Protein AF-A0A7C9D5U2-F1 (afdb_monomer)

Radius of gyration: 30.57 Å; Cα contacts (8 Å, |Δi|>4): 158; chains: 1; bounding box: 80×72×66 Å

Organism: Opuntia streptacantha (NCBI:txid393608)

Structure (mmCIF, N/CA/C/O backbone):
data_AF-A0A7C9D5U2-F1
#
_entry.id   AF-A0A7C9D5U2-F1
#
loop_
_atom_site.group_PDB
_atom_site.id
_atom_site.type_symbol
_atom_site.label_atom_id
_atom_site.label_alt_id
_atom_site.label_comp_id
_atom_site.label_asym_id
_atom_site.label_entity_id
_atom_site.label_seq_id
_atom_site.pdbx_PDB_ins_code
_atom_site.Cartn_x
_atom_site.Cartn_y
_atom_site.Cartn_z
_atom_site.occupancy
_atom_site.B_iso_or_equiv
_atom_site.auth_seq_id
_atom_site.auth_comp_id
_atom_site.auth_asym_id
_atom_site.auth_atom_id
_atom_site.pdbx_PDB_model_num
ATOM 1 N N . MET A 1 1 ? 25.318 11.493 -17.702 1.00 58.97 1 MET A N 1
ATOM 2 C CA . MET A 1 1 ? 24.658 10.184 -17.479 1.00 58.97 1 MET A CA 1
ATOM 3 C C . MET A 1 1 ? 25.551 9.223 -18.218 1.00 58.97 1 MET A C 1
ATOM 5 O O . MET A 1 1 ? 25.494 9.205 -19.436 1.00 58.97 1 MET A O 1
ATOM 9 N N . ASP A 1 2 ? 26.422 8.524 -17.503 1.00 70.44 2 ASP A N 1
ATOM 10 C CA . ASP A 1 2 ? 27.588 7.864 -18.114 1.00 70.44 2 ASP A CA 1
ATOM 11 C C . ASP A 1 2 ? 27.230 6.419 -18.481 1.00 70.44 2 ASP A C 1
ATOM 13 O O . ASP A 1 2 ? 27.901 5.457 -18.111 1.00 70.44 2 ASP A O 1
ATOM 17 N N . CYS A 1 3 ? 26.062 6.277 -19.105 1.00 78.31 3 CYS A N 1
ATOM 18 C CA . CYS A 1 3 ? 25.473 5.014 -19.507 1.00 78.31 3 CYS A CA 1
ATOM 19 C C . CYS A 1 3 ? 25.062 5.126 -20.968 1.00 78.31 3 CYS A C 1
ATOM 21 O O . CYS A 1 3 ? 24.227 5.969 -21.303 1.00 78.31 3 CYS A O 1
ATOM 23 N N . GLU A 1 4 ? 25.622 4.264 -21.803 1.00 79.56 4 GLU A N 1
ATOM 24 C CA . GLU A 1 4 ? 25.356 4.226 -23.238 1.00 79.56 4 GLU A CA 1
ATOM 25 C C . GLU A 1 4 ? 24.700 2.899 -23.604 1.00 79.56 4 GLU A C 1
ATOM 27 O O . GLU A 1 4 ? 25.010 1.860 -23.019 1.00 79.56 4 GLU A O 1
ATOM 32 N N . VAL A 1 5 ? 23.753 2.940 -24.541 1.00 81.44 5 VAL A N 1
ATOM 33 C CA . VAL A 1 5 ? 23.125 1.728 -25.072 1.00 81.44 5 VAL A CA 1
ATOM 34 C C . VAL A 1 5 ? 24.089 1.096 -26.069 1.00 81.44 5 VAL A C 1
ATOM 36 O O . VAL A 1 5 ? 24.462 1.733 -27.047 1.00 81.44 5 VAL A O 1
ATOM 39 N N . ASP A 1 6 ? 24.469 -0.147 -25.801 1.00 81.44 6 ASP A N 1
ATOM 40 C CA . ASP A 1 6 ? 25.444 -0.926 -26.573 1.00 81.44 6 ASP A CA 1
ATOM 41 C C . ASP A 1 6 ? 24.752 -1.881 -27.553 1.00 81.44 6 ASP A C 1
ATOM 43 O O . ASP A 1 6 ? 25.143 -1.986 -28.709 1.00 81.44 6 ASP A O 1
ATOM 47 N N . ASP A 1 7 ? 23.676 -2.539 -27.113 1.00 83.19 7 ASP A N 1
ATOM 48 C CA . ASP A 1 7 ? 22.899 -3.466 -27.942 1.00 83.19 7 ASP A CA 1
ATOM 49 C C . ASP A 1 7 ? 21.423 -3.481 -27.521 1.00 83.19 7 ASP A C 1
ATOM 51 O O . ASP A 1 7 ? 21.070 -3.149 -26.382 1.00 83.19 7 ASP A O 1
ATOM 55 N N . LYS A 1 8 ? 20.545 -3.871 -28.446 1.00 85.50 8 LYS A N 1
ATOM 56 C CA . LYS A 1 8 ? 19.106 -3.981 -28.228 1.00 85.50 8 LYS A CA 1
ATOM 57 C C . LYS A 1 8 ? 18.538 -5.189 -28.969 1.00 85.50 8 LYS A C 1
ATOM 59 O O . LYS A 1 8 ? 18.459 -5.201 -30.192 1.00 85.50 8 LYS A O 1
ATOM 64 N N . GLN A 1 9 ? 18.004 -6.131 -28.205 1.00 86.88 9 GLN A N 1
ATOM 65 C CA . GLN A 1 9 ? 17.304 -7.316 -28.695 1.00 86.88 9 GLN A CA 1
ATOM 66 C C . GLN A 1 9 ? 15.805 -7.183 -28.408 1.00 86.88 9 GLN A C 1
ATOM 68 O O . GLN A 1 9 ? 15.406 -6.701 -27.344 1.00 86.88 9 GLN A O 1
ATOM 73 N N . VAL A 1 10 ? 14.964 -7.568 -29.365 1.00 83.69 10 VAL A N 1
ATOM 74 C CA . VAL A 1 10 ? 13.499 -7.535 -29.237 1.00 83.69 10 VAL A CA 1
ATOM 75 C C . VAL A 1 10 ? 13.012 -8.925 -28.827 1.00 83.69 10 VAL A C 1
ATOM 77 O O . VAL A 1 10 ? 13.453 -9.917 -29.396 1.00 83.69 10 VAL A O 1
ATOM 80 N N . LEU A 1 11 ? 12.116 -8.987 -27.846 1.00 77.94 11 LEU A N 1
ATOM 81 C CA . LEU A 1 11 ? 11.382 -10.186 -27.438 1.00 77.94 11 LEU A CA 1
ATOM 82 C C . LEU A 1 11 ? 9.885 -9.961 -27.681 1.00 77.94 11 LEU A C 1
ATOM 84 O O . LEU A 1 11 ? 9.462 -8.815 -27.832 1.00 77.94 11 LEU A O 1
ATOM 88 N N . GLU A 1 12 ? 9.088 -11.033 -27.668 1.00 75.25 12 GLU A N 1
ATOM 89 C CA . GLU A 1 12 ? 7.628 -10.966 -27.863 1.00 75.25 12 GLU A CA 1
ATOM 90 C C . GLU A 1 12 ? 6.953 -9.947 -26.924 1.00 75.25 12 GLU A C 1
ATOM 92 O O . GLU A 1 12 ? 6.151 -9.136 -27.381 1.00 75.25 12 GLU A O 1
ATOM 97 N N . ASP A 1 13 ? 7.378 -9.889 -25.654 1.00 77.69 13 ASP A N 1
ATOM 98 C CA . ASP A 1 13 ? 6.790 -9.013 -24.626 1.00 77.69 13 ASP A CA 1
ATOM 99 C C . ASP A 1 13 ? 7.688 -7.832 -24.202 1.00 77.69 13 ASP A C 1
ATOM 101 O O . ASP A 1 13 ? 7.437 -7.155 -23.193 1.00 77.69 13 ASP A O 1
ATOM 105 N N . GLY A 1 14 ? 8.784 -7.568 -24.923 1.00 86.50 14 GLY A N 1
ATOM 106 C CA . GLY A 1 14 ? 9.718 -6.541 -24.479 1.00 86.50 14 GLY A CA 1
ATOM 107 C C . GLY A 1 14 ? 11.015 -6.397 -25.260 1.00 86.50 14 GLY A C 1
ATOM 108 O O . GLY A 1 14 ? 11.142 -6.731 -26.430 1.00 86.50 14 GLY A O 1
ATOM 109 N N . HIS A 1 15 ? 11.994 -5.797 -24.598 1.00 86.81 15 HIS A N 1
ATOM 110 C CA . HIS A 1 15 ? 13.316 -5.528 -25.133 1.00 86.81 15 HIS A CA 1
ATOM 111 C C . HIS A 1 15 ? 14.370 -5.893 -24.098 1.00 86.81 15 HIS A C 1
ATOM 113 O O . HIS A 1 15 ? 14.277 -5.470 -22.948 1.00 86.81 15 HIS A O 1
ATOM 119 N N . VAL A 1 16 ? 15.414 -6.591 -24.516 1.00 90.44 16 VAL A N 1
ATOM 120 C CA . VAL A 1 16 ? 16.656 -6.699 -23.754 1.00 90.44 16 VAL A CA 1
ATOM 121 C C . VAL A 1 16 ? 17.598 -5.619 -24.268 1.00 90.44 16 VAL A C 1
ATOM 123 O O . VAL A 1 16 ? 17.915 -5.572 -25.451 1.00 90.44 16 VAL A O 1
ATOM 126 N N . ILE A 1 17 ? 18.005 -4.713 -23.386 1.00 90.69 17 ILE A N 1
ATOM 127 C CA . ILE A 1 17 ? 18.864 -3.572 -23.700 1.00 90.69 17 ILE A CA 1
ATOM 128 C C . ILE A 1 17 ? 20.167 -3.739 -22.925 1.00 90.69 17 ILE A C 1
ATOM 130 O O . ILE A 1 17 ? 20.165 -3.771 -21.694 1.00 90.69 17 ILE A O 1
ATOM 134 N N . SER A 1 18 ? 21.278 -3.834 -23.644 1.00 88.62 18 SER A N 1
ATOM 135 C CA . SER A 1 18 ? 22.619 -3.842 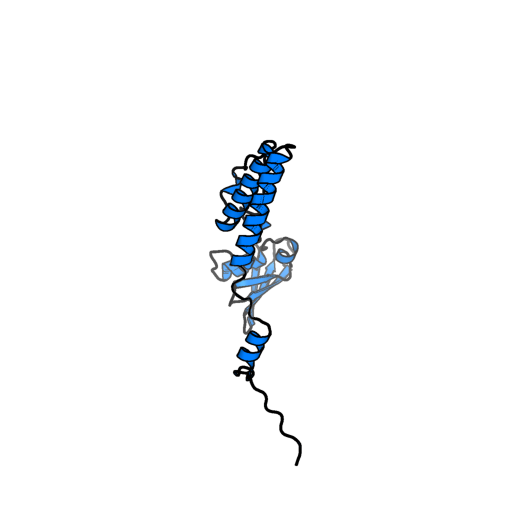-23.068 1.00 88.62 18 SER A CA 1
ATOM 136 C C . SER A 1 18 ? 23.095 -2.406 -22.894 1.00 88.62 18 SER A C 1
ATOM 138 O O . SER A 1 18 ? 23.044 -1.608 -23.826 1.00 88.62 18 SER A O 1
ATOM 140 N N . ILE A 1 19 ? 23.541 -2.073 -21.688 1.00 87.62 19 ILE A N 1
ATOM 141 C CA . ILE A 1 19 ? 24.036 -0.750 -21.315 1.00 87.62 19 ILE A CA 1
ATOM 142 C C . ILE A 1 19 ? 25.474 -0.882 -20.843 1.00 87.62 19 ILE A C 1
ATOM 144 O O . ILE A 1 19 ? 25.765 -1.693 -19.964 1.00 87.62 19 ILE A O 1
ATOM 148 N N . VAL A 1 20 ? 26.362 -0.058 -21.381 1.00 84.75 20 VAL A N 1
ATOM 149 C CA . VAL A 1 20 ? 27.726 0.093 -20.875 1.00 84.75 20 VAL A CA 1
ATOM 150 C C . VAL A 1 20 ? 27.728 1.185 -19.814 1.00 84.75 20 VAL A C 1
ATOM 152 O O . VAL A 1 20 ? 27.284 2.304 -20.056 1.00 84.75 20 VAL A O 1
ATOM 155 N N . ASP A 1 21 ? 28.188 0.840 -18.614 1.00 83.75 21 ASP A N 1
ATOM 156 C CA . ASP A 1 21 ? 28.255 1.731 -17.463 1.00 83.75 21 ASP A CA 1
ATOM 157 C C . ASP A 1 21 ? 29.689 2.200 -17.204 1.00 83.75 21 ASP A C 1
ATOM 159 O O . ASP A 1 21 ? 30.537 1.438 -16.727 1.00 83.75 21 ASP A O 1
ATOM 163 N N . ASN A 1 22 ? 29.943 3.475 -17.489 1.00 80.62 22 ASN A N 1
ATOM 164 C CA . ASN A 1 22 ? 31.275 4.073 -17.437 1.00 80.62 22 ASN A CA 1
ATOM 165 C C . ASN A 1 22 ? 31.581 4.784 -16.111 1.00 80.62 22 ASN A C 1
ATOM 167 O O . ASN A 1 22 ? 32.685 5.288 -15.932 1.00 80.62 22 ASN A O 1
ATOM 171 N N . SER A 1 23 ? 30.663 4.789 -15.138 1.00 73.56 23 SER A N 1
ATOM 172 C CA . SER A 1 23 ? 30.808 5.631 -13.938 1.00 73.56 23 SER A CA 1
ATOM 173 C C . SER A 1 23 ? 31.966 5.255 -12.997 1.00 73.56 23 SER A C 1
ATOM 175 O O . SER A 1 23 ? 32.241 5.990 -12.053 1.00 73.56 23 SER A O 1
ATOM 177 N N . HIS A 1 24 ? 32.551 4.063 -13.145 1.00 67.06 24 HIS A N 1
ATOM 178 C CA . HIS A 1 24 ? 33.622 3.544 -12.283 1.00 67.06 24 HIS A CA 1
ATOM 179 C C . HIS A 1 24 ? 34.882 3.170 -13.085 1.00 67.06 24 HIS A C 1
ATOM 181 O O . HIS A 1 24 ? 35.626 2.288 -12.668 1.00 67.06 24 HIS A O 1
ATOM 187 N N . ASN A 1 25 ? 35.117 3.801 -14.246 1.00 59.69 25 ASN A N 1
ATOM 188 C CA . ASN A 1 25 ? 36.287 3.575 -15.118 1.00 59.69 25 ASN A CA 1
ATOM 189 C C . ASN A 1 25 ? 36.470 2.137 -15.661 1.00 59.69 25 ASN A C 1
ATOM 191 O O . ASN A 1 25 ? 37.524 1.826 -16.206 1.00 59.69 25 ASN A O 1
ATOM 195 N N . MET A 1 26 ? 35.463 1.261 -15.549 1.00 63.84 26 MET A N 1
ATOM 196 C CA . MET A 1 26 ? 35.563 -0.165 -15.919 1.00 63.84 26 MET A CA 1
ATOM 197 C C . MET A 1 26 ? 34.597 -0.618 -17.029 1.00 63.84 26 MET A C 1
ATOM 199 O O . MET A 1 26 ? 34.529 -1.813 -17.298 1.00 63.84 26 MET A O 1
ATOM 203 N N . GLY A 1 27 ? 33.847 0.291 -17.671 1.00 73.31 27 GLY A N 1
ATOM 204 C CA . GLY A 1 27 ? 32.975 -0.039 -18.814 1.00 73.31 27 GLY A CA 1
ATOM 205 C C . GLY A 1 27 ? 32.076 -1.258 -18.573 1.00 73.31 27 GLY A C 1
ATOM 206 O O . GLY A 1 27 ? 32.006 -2.167 -19.400 1.00 73.31 27 GLY A O 1
ATOM 207 N N . VAL A 1 28 ? 31.442 -1.336 -17.399 1.00 83.69 28 VAL A N 1
ATOM 208 C CA . VAL A 1 28 ? 30.752 -2.559 -16.972 1.00 83.69 28 VAL A CA 1
ATOM 209 C C . VAL A 1 28 ? 29.465 -2.718 -17.771 1.00 83.69 28 VAL A C 1
ATOM 211 O O . VAL A 1 28 ? 28.568 -1.880 -17.678 1.00 83.69 28 VAL A O 1
ATOM 214 N N . LYS A 1 29 ? 29.333 -3.824 -18.510 1.00 87.31 29 LYS A N 1
ATOM 215 C CA . LYS A 1 29 ? 28.089 -4.145 -19.217 1.00 87.31 29 LYS A CA 1
ATOM 216 C C . LYS A 1 29 ? 26.996 -4.562 -18.237 1.00 87.31 29 LYS A C 1
ATOM 218 O O . LYS A 1 29 ? 27.192 -5.398 -17.353 1.00 87.31 29 LYS A O 1
ATOM 223 N N . ARG A 1 30 ? 25.819 -3.972 -18.403 1.00 90.25 30 ARG A N 1
ATOM 224 C CA . ARG A 1 30 ? 24.606 -4.228 -17.629 1.00 90.25 30 ARG A CA 1
ATOM 225 C C . ARG A 1 30 ? 23.475 -4.550 -18.581 1.00 90.25 30 ARG A C 1
ATOM 227 O O . ARG A 1 30 ? 23.328 -3.907 -19.611 1.00 90.25 30 ARG A O 1
ATOM 234 N N . GLN A 1 31 ? 22.667 -5.532 -18.219 1.00 92.31 31 GLN A N 1
ATOM 235 C CA . GLN A 1 31 ? 21.510 -5.915 -19.012 1.00 92.31 31 GLN A CA 1
ATOM 236 C C . GLN A 1 31 ? 20.263 -5.333 -18.363 1.00 92.31 31 GLN A C 1
ATOM 238 O O . GLN A 1 31 ? 20.066 -5.484 -17.154 1.00 92.31 31 GLN A O 1
ATOM 243 N N . VAL A 1 32 ? 19.432 -4.674 -19.163 1.00 93.56 32 VAL A N 1
ATOM 244 C CA . VAL A 1 32 ? 18.129 -4.164 -18.754 1.00 93.56 32 VAL A CA 1
ATOM 245 C C . VAL A 1 32 ? 17.046 -4.848 -19.571 1.00 93.56 32 VAL A C 1
ATOM 247 O O . VAL A 1 32 ? 16.975 -4.682 -20.785 1.00 93.56 32 VAL A O 1
ATOM 250 N N . VAL A 1 33 ? 16.183 -5.602 -18.901 1.00 93.88 33 VAL A N 1
ATOM 251 C CA . VAL A 1 33 ? 14.994 -6.207 -19.504 1.00 93.88 33 VAL A CA 1
ATOM 252 C C . VAL A 1 33 ? 13.847 -5.225 -19.348 1.00 93.88 33 VAL A C 1
ATOM 254 O O . VAL A 1 33 ? 13.455 -4.924 -18.226 1.00 93.88 33 VAL A O 1
ATOM 257 N N . TYR A 1 34 ? 13.330 -4.706 -20.452 1.00 93.69 34 TYR A N 1
ATOM 258 C CA . TYR A 1 34 ? 12.259 -3.719 -20.493 1.00 93.69 34 TYR A CA 1
ATOM 259 C C . TYR A 1 34 ? 10.994 -4.313 -21.106 1.00 93.69 34 TYR A C 1
ATOM 261 O O . TYR A 1 34 ? 10.993 -4.704 -22.270 1.00 93.69 34 TYR A O 1
ATOM 269 N N . ASN A 1 35 ? 9.905 -4.317 -20.351 1.00 92.00 35 ASN A N 1
ATOM 270 C CA . ASN A 1 35 ? 8.590 -4.725 -20.812 1.00 92.00 35 ASN A CA 1
ATOM 271 C C . ASN A 1 35 ? 7.858 -3.523 -21.432 1.00 92.00 35 ASN A C 1
ATOM 273 O O . ASN A 1 35 ? 7.719 -2.457 -20.826 1.00 92.00 35 ASN A O 1
ATOM 277 N N . THR A 1 36 ? 7.411 -3.679 -22.675 1.00 89.12 36 THR A N 1
ATOM 278 C CA . THR A 1 36 ? 6.733 -2.615 -23.432 1.00 89.12 36 THR A CA 1
ATOM 279 C C . THR A 1 36 ? 5.303 -2.365 -22.991 1.00 89.12 36 THR A C 1
ATOM 281 O O . THR A 1 36 ? 4.823 -1.249 -23.157 1.00 89.12 36 THR A O 1
ATOM 284 N N . SER A 1 37 ? 4.644 -3.380 -22.443 1.00 89.56 37 SER A N 1
ATOM 285 C CA . SER A 1 37 ? 3.226 -3.370 -22.091 1.00 89.56 37 SER A CA 1
ATOM 286 C C . SER A 1 37 ? 2.967 -2.574 -20.812 1.00 89.56 37 SER A C 1
ATOM 288 O O . SER A 1 37 ? 1.976 -1.859 -20.717 1.00 89.56 37 SER A O 1
ATOM 290 N N . ASN A 1 38 ? 3.868 -2.669 -19.829 1.00 90.56 38 ASN A N 1
ATOM 291 C CA . ASN A 1 38 ? 3.729 -2.006 -18.525 1.00 90.56 38 ASN A CA 1
ATOM 292 C C . ASN A 1 38 ? 4.828 -0.970 -18.224 1.00 90.56 38 ASN A C 1
ATOM 294 O O . ASN A 1 38 ? 4.816 -0.358 -17.155 1.00 90.56 38 ASN A O 1
ATOM 298 N N . HIS A 1 39 ? 5.769 -0.764 -19.151 1.00 91.62 39 HIS A N 1
ATOM 299 C CA . HIS A 1 39 ? 6.899 0.157 -19.010 1.00 91.62 39 HIS A CA 1
ATOM 300 C C . HIS A 1 39 ? 7.851 -0.159 -17.841 1.00 91.62 39 HIS A C 1
ATOM 302 O O . HIS A 1 39 ? 8.590 0.718 -17.385 1.00 91.62 39 HIS A O 1
ATOM 308 N N . VAL A 1 40 ? 7.861 -1.403 -17.357 1.00 93.50 40 VAL A N 1
ATOM 309 C CA . VAL A 1 40 ? 8.755 -1.852 -16.287 1.00 93.50 40 VAL A CA 1
ATOM 310 C C . VAL A 1 40 ? 10.062 -2.374 -16.875 1.00 93.50 40 VAL A C 1
ATOM 312 O O . VAL A 1 40 ? 10.089 -3.166 -17.810 1.00 93.50 40 VAL A O 1
ATOM 315 N N . ALA A 1 41 ? 11.165 -1.926 -16.296 1.00 93.81 41 ALA A N 1
ATOM 316 C CA . ALA A 1 41 ? 12.533 -2.311 -16.600 1.00 93.81 41 ALA A CA 1
ATOM 317 C C . ALA A 1 41 ? 13.244 -2.936 -15.382 1.00 93.81 41 ALA A C 1
ATOM 319 O O . ALA A 1 41 ? 13.262 -2.366 -14.286 1.00 93.81 41 ALA A O 1
ATOM 320 N N . HIS A 1 42 ? 13.917 -4.061 -15.589 1.00 93.50 42 HIS A N 1
ATOM 321 C CA . HIS A 1 42 ? 14.733 -4.731 -14.579 1.00 93.50 42 HIS A CA 1
ATOM 322 C C . HIS A 1 42 ? 16.192 -4.727 -15.005 1.00 93.50 42 HIS A C 1
ATOM 324 O O . HIS A 1 42 ? 16.507 -5.170 -16.104 1.00 93.50 42 HIS A O 1
ATOM 330 N N . CYS A 1 43 ? 17.087 -4.249 -14.139 1.00 93.31 43 CYS A N 1
ATOM 331 C CA . CYS A 1 43 ? 18.521 -4.237 -14.417 1.00 93.31 43 CYS A CA 1
ATOM 332 C C . CYS A 1 43 ? 19.234 -5.379 -13.688 1.00 93.31 43 CYS A C 1
ATOM 334 O O . CYS A 1 43 ? 18.954 -5.658 -12.521 1.00 93.31 43 CYS A O 1
ATOM 336 N N . SER A 1 44 ? 20.235 -5.977 -14.334 1.00 92.88 44 SER A N 1
ATOM 337 C CA . SER A 1 44 ? 21.109 -6.984 -13.724 1.00 92.88 44 SER A CA 1
ATOM 338 C C . SER A 1 44 ? 21.897 -6.471 -12.510 1.00 92.88 44 SER A C 1
ATOM 340 O O . SER A 1 44 ? 22.414 -7.272 -11.740 1.00 92.88 44 SER A O 1
ATOM 342 N N . CYS A 1 45 ? 21.974 -5.151 -12.290 1.00 90.38 45 CYS A N 1
ATOM 343 C CA . CYS A 1 45 ? 22.585 -4.581 -11.087 1.00 90.38 45 CYS A CA 1
ATOM 344 C C . CYS A 1 45 ? 21.732 -4.745 -9.818 1.00 90.38 45 CYS A C 1
ATOM 346 O O . CYS A 1 45 ? 22.252 -4.528 -8.727 1.00 90.38 45 CYS A O 1
ATOM 348 N N . LYS A 1 46 ? 20.439 -5.080 -9.956 1.00 90.06 46 LYS A N 1
ATOM 349 C CA . LYS A 1 46 ? 19.484 -5.318 -8.858 1.00 90.06 46 LYS A CA 1
ATOM 350 C C . LYS A 1 46 ? 19.340 -4.190 -7.831 1.00 90.06 46 LYS A C 1
ATOM 352 O O . LYS A 1 46 ? 18.789 -4.379 -6.753 1.00 90.06 46 LYS A O 1
ATOM 357 N N . LYS A 1 47 ? 19.792 -2.980 -8.171 1.00 89.00 47 LYS A N 1
ATOM 358 C CA . LYS A 1 47 ? 19.766 -1.820 -7.271 1.00 89.00 47 LYS A CA 1
ATOM 359 C C . LYS A 1 47 ? 18.354 -1.393 -6.885 1.00 89.00 47 LYS A C 1
ATOM 361 O O . LYS A 1 47 ? 18.146 -1.015 -5.741 1.00 89.00 47 LYS A O 1
ATOM 366 N N . PHE A 1 48 ? 17.383 -1.486 -7.794 1.00 91.88 48 PHE A N 1
ATOM 367 C CA . PHE A 1 48 ? 15.996 -1.192 -7.434 1.00 91.88 48 PHE A CA 1
ATOM 368 C C . PHE A 1 48 ? 15.443 -2.243 -6.468 1.00 91.88 48 PHE A C 1
ATOM 370 O O . PHE A 1 48 ? 14.822 -1.892 -5.476 1.00 91.88 48 PHE A O 1
ATOM 377 N N . GLU A 1 49 ? 15.721 -3.520 -6.712 1.00 91.75 49 GLU A N 1
ATOM 378 C CA . GLU A 1 49 ? 15.291 -4.614 -5.845 1.00 91.75 49 GLU A CA 1
ATOM 379 C C . GLU A 1 49 ? 15.932 -4.540 -4.446 1.00 91.75 49 GLU A C 1
ATOM 381 O O . GLU A 1 49 ? 15.283 -4.884 -3.462 1.00 91.75 49 GLU A O 1
ATOM 386 N N . CYS A 1 50 ? 17.174 -4.053 -4.336 1.00 88.56 50 CYS A N 1
ATOM 387 C CA . CYS A 1 50 ? 17.874 -3.912 -3.055 1.00 88.56 50 CYS A CA 1
ATOM 388 C C . CYS A 1 50 ? 17.577 -2.595 -2.316 1.00 88.56 50 CYS A C 1
ATOM 390 O O . CYS A 1 50 ? 17.432 -2.595 -1.098 1.00 88.56 50 CYS A O 1
ATOM 392 N N . GLU A 1 51 ? 17.529 -1.464 -3.025 1.00 89.25 51 GLU A N 1
ATOM 393 C CA . GLU A 1 51 ? 17.469 -0.118 -2.425 1.00 89.25 51 GLU A CA 1
ATOM 394 C C . GLU A 1 51 ? 16.105 0.560 -2.622 1.00 89.25 51 GLU A C 1
ATOM 396 O O . GLU A 1 51 ? 15.820 1.596 -2.022 1.00 89.25 51 GLU A O 1
ATOM 401 N N . GLY A 1 52 ? 15.239 -0.005 -3.465 1.00 88.00 52 GLY A N 1
ATOM 402 C CA . GLY A 1 52 ? 13.926 0.552 -3.774 1.00 88.00 52 GLY A CA 1
ATOM 403 C C . GLY A 1 52 ? 13.973 1.840 -4.596 1.00 88.00 52 GLY A C 1
ATOM 404 O O . GLY A 1 52 ? 12.969 2.546 -4.670 1.00 88.00 52 GLY A O 1
ATOM 405 N N . ILE A 1 53 ? 15.126 2.179 -5.184 1.00 87.00 53 ILE A N 1
ATOM 406 C CA . ILE A 1 53 ? 15.313 3.374 -6.012 1.00 87.00 53 ILE A CA 1
ATOM 407 C C . ILE A 1 53 ? 15.732 2.948 -7.425 1.00 87.00 53 ILE A C 1
ATOM 409 O O . ILE A 1 53 ? 16.711 2.214 -7.586 1.00 87.00 53 ILE A O 1
ATOM 413 N N . PRO A 1 54 ? 15.013 3.387 -8.472 1.00 89.00 54 PRO A N 1
ATOM 414 C CA . PRO A 1 54 ? 15.390 3.128 -9.856 1.00 89.00 54 PRO A CA 1
ATOM 415 C C . PRO A 1 54 ? 16.763 3.728 -10.150 1.00 89.00 54 PRO A C 1
ATOM 417 O O . PRO A 1 54 ? 16.954 4.943 -10.113 1.00 89.00 54 PRO A O 1
ATOM 420 N N . TYR A 1 55 ? 17.733 2.865 -10.429 1.00 88.50 55 TYR A N 1
ATOM 421 C CA . TYR A 1 55 ? 19.114 3.284 -10.641 1.00 88.50 55 TYR A CA 1
ATOM 422 C C . TYR A 1 55 ? 19.349 3.765 -12.081 1.00 88.50 55 TYR A C 1
ATOM 424 O O . TYR A 1 55 ? 18.519 3.551 -12.970 1.00 88.50 55 TYR A O 1
ATOM 432 N N . ARG A 1 56 ? 20.503 4.397 -12.336 1.00 89.00 56 ARG A N 1
ATOM 433 C CA . ARG A 1 56 ? 20.830 5.073 -13.611 1.00 89.00 56 ARG A CA 1
ATOM 434 C C . ARG A 1 56 ? 20.551 4.255 -14.879 1.00 89.00 56 ARG A C 1
ATOM 436 O O . ARG A 1 56 ? 20.132 4.839 -15.871 1.00 89.00 56 ARG A O 1
ATOM 443 N N . HIS A 1 57 ? 20.722 2.930 -14.846 1.00 92.06 57 HIS A N 1
ATOM 444 C CA . HIS A 1 57 ? 20.460 2.038 -15.988 1.00 92.06 57 HIS A CA 1
ATOM 445 C C . HIS A 1 57 ? 18.981 1.994 -16.363 1.00 92.06 57 HIS A C 1
ATOM 447 O O . HIS A 1 57 ? 18.632 2.167 -17.525 1.00 92.06 57 HIS A O 1
ATOM 453 N N . ILE A 1 58 ? 18.108 1.825 -15.367 1.00 93.38 58 ILE A N 1
ATOM 454 C CA . ILE A 1 58 ? 16.654 1.844 -15.556 1.00 93.38 58 ILE A CA 1
ATOM 455 C C . ILE A 1 58 ? 16.239 3.228 -16.062 1.00 93.38 58 ILE A C 1
ATOM 457 O O . ILE A 1 58 ? 15.543 3.335 -17.066 1.00 93.38 58 ILE A O 1
ATOM 461 N N . LEU A 1 59 ? 16.736 4.295 -15.427 1.00 92.56 59 LEU A N 1
ATOM 462 C CA . LEU A 1 59 ? 16.428 5.672 -15.828 1.00 92.56 59 LEU A CA 1
ATOM 463 C C . LEU A 1 59 ? 16.868 5.984 -17.268 1.00 92.56 59 LEU A C 1
ATOM 465 O O . LEU A 1 59 ? 16.150 6.684 -17.979 1.00 92.56 59 LEU A O 1
ATOM 469 N N . CYS A 1 60 ? 18.020 5.465 -17.702 1.00 90.88 60 CYS A N 1
ATOM 470 C CA . CYS A 1 60 ? 18.512 5.589 -19.074 1.00 90.88 60 CYS A CA 1
ATOM 471 C C . CYS A 1 60 ? 17.525 4.963 -20.073 1.00 90.88 60 CYS A C 1
ATOM 473 O O . CYS A 1 60 ? 17.105 5.635 -21.016 1.00 90.88 60 CYS A O 1
ATOM 475 N N . VAL A 1 61 ? 17.068 3.731 -19.817 1.00 91.94 61 VAL A N 1
ATOM 476 C CA . VAL A 1 61 ? 16.077 3.059 -20.673 1.00 91.94 61 VAL A CA 1
ATOM 477 C C . VAL A 1 61 ? 14.758 3.821 -20.723 1.00 91.94 61 VAL A C 1
ATOM 479 O O . VAL A 1 61 ? 14.249 4.073 -21.813 1.00 91.94 61 VAL A O 1
ATOM 482 N N . LEU A 1 62 ? 14.204 4.217 -19.572 1.00 92.50 62 LEU A N 1
ATOM 483 C CA . LEU A 1 62 ? 12.914 4.915 -19.528 1.00 92.50 62 LEU A CA 1
ATOM 484 C C . LEU A 1 62 ? 12.970 6.250 -20.289 1.00 92.50 62 LEU A C 1
ATOM 486 O O . LEU A 1 62 ? 12.056 6.560 -21.055 1.00 92.50 62 LEU A O 1
ATOM 490 N N . LYS A 1 63 ? 14.072 7.003 -20.149 1.00 90.56 63 LYS A N 1
ATOM 491 C CA . LYS A 1 63 ? 14.313 8.229 -20.927 1.00 90.56 63 LYS A CA 1
ATOM 492 C C . LYS A 1 63 ? 14.437 7.947 -22.421 1.00 90.56 63 LYS A C 1
ATOM 494 O O . LYS A 1 63 ? 13.804 8.642 -23.210 1.00 90.56 63 LYS A O 1
ATOM 499 N N . GLY A 1 64 ? 15.196 6.921 -22.810 1.00 88.94 64 GLY A N 1
ATOM 500 C CA . GLY A 1 64 ? 15.331 6.506 -24.210 1.00 88.94 64 GLY A CA 1
ATOM 501 C C . GLY A 1 64 ? 14.009 6.048 -24.837 1.00 88.94 64 GLY A C 1
ATOM 502 O O . GLY A 1 64 ? 13.815 6.172 -26.041 1.00 88.94 64 GLY A O 1
ATOM 503 N N . LYS A 1 65 ? 13.065 5.571 -24.018 1.00 89.25 65 LYS A N 1
ATOM 504 C CA . LYS A 1 65 ? 11.689 5.239 -24.419 1.00 89.25 65 LYS A CA 1
ATOM 505 C C . LYS A 1 65 ? 10.731 6.438 -24.394 1.00 89.25 65 LYS A C 1
ATOM 507 O O . LYS A 1 65 ? 9.554 6.268 -24.693 1.00 89.25 65 LYS A O 1
ATOM 512 N N . GLY A 1 66 ? 11.207 7.639 -24.057 1.00 90.38 66 GLY A N 1
ATOM 513 C CA . GLY A 1 66 ? 10.415 8.871 -24.072 1.00 90.38 66 GLY A CA 1
ATOM 514 C C . GLY A 1 66 ? 9.453 9.034 -22.891 1.00 90.38 66 GLY A C 1
ATOM 515 O O . GLY A 1 66 ? 8.562 9.885 -22.941 1.00 90.38 66 GLY A O 1
ATOM 516 N N . LEU A 1 67 ? 9.611 8.252 -21.819 1.00 91.06 67 LEU A N 1
ATOM 517 C CA . LEU A 1 67 ? 8.741 8.345 -20.649 1.00 91.06 67 LEU A CA 1
ATOM 518 C C . LEU A 1 67 ? 9.059 9.611 -19.848 1.00 91.06 67 LEU A C 1
ATOM 520 O O . LEU A 1 67 ? 10.137 9.764 -19.278 1.00 91.06 67 LEU A O 1
ATOM 524 N N . ARG A 1 68 ? 8.087 10.529 -19.801 1.00 89.19 68 ARG A N 1
ATOM 525 C CA . ARG A 1 68 ? 8.183 11.796 -19.050 1.00 89.19 68 ARG A CA 1
ATOM 526 C C . ARG A 1 68 ? 7.774 11.661 -17.585 1.00 89.19 68 ARG A C 1
ATOM 528 O O . ARG A 1 68 ? 8.101 12.525 -16.778 1.00 89.19 68 ARG A O 1
ATOM 535 N N . LYS A 1 69 ? 7.029 10.607 -17.255 1.00 89.38 69 LYS A N 1
ATOM 536 C CA . LYS A 1 69 ? 6.570 10.288 -15.901 1.00 89.38 69 LYS A CA 1
ATOM 537 C C . LYS A 1 69 ? 7.107 8.928 -15.496 1.00 89.38 69 LYS A C 1
ATOM 539 O O . LYS A 1 69 ? 7.240 8.040 -16.337 1.00 89.38 69 LYS A O 1
ATOM 544 N N . MET A 1 70 ? 7.391 8.781 -14.208 1.00 89.19 70 MET A N 1
ATOM 545 C CA . MET A 1 70 ? 7.844 7.508 -13.671 1.00 89.19 70 MET A CA 1
ATOM 546 C C . MET A 1 70 ? 6.677 6.513 -13.620 1.00 89.19 70 MET A C 1
ATOM 548 O O . MET A 1 70 ? 5.617 6.886 -13.112 1.00 89.19 70 MET A O 1
ATOM 552 N N . PRO A 1 71 ? 6.839 5.273 -14.118 1.00 91.44 71 PRO A N 1
ATOM 553 C CA . PRO A 1 71 ? 5.833 4.234 -13.939 1.00 91.44 71 PRO A CA 1
ATOM 554 C C . PRO A 1 71 ? 5.541 3.988 -12.455 1.00 91.44 71 PRO A C 1
ATOM 556 O O . PRO A 1 71 ? 6.466 3.941 -11.640 1.00 91.44 71 PRO A O 1
ATOM 559 N N . ASN A 1 72 ? 4.265 3.774 -12.117 1.00 89.44 72 ASN A N 1
ATOM 560 C CA . ASN A 1 72 ?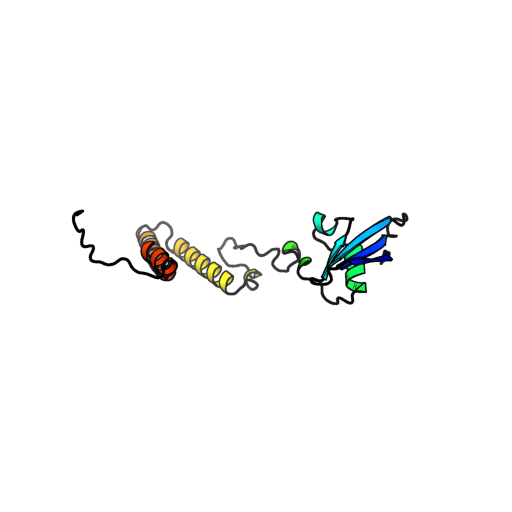 3.813 3.580 -10.732 1.00 89.44 72 ASN A CA 1
ATOM 561 C C . ASN A 1 72 ? 4.535 2.431 -10.019 1.00 89.44 72 ASN A C 1
ATOM 563 O O . ASN A 1 72 ? 4.763 2.516 -8.819 1.00 89.44 72 ASN A O 1
ATOM 567 N N . TYR A 1 73 ? 4.956 1.403 -10.763 1.00 91.62 73 TYR A N 1
ATOM 568 C CA . TYR A 1 73 ? 5.747 0.279 -10.253 1.00 91.62 73 TYR A CA 1
ATOM 569 C C . TYR A 1 73 ? 6.977 0.716 -9.435 1.00 91.62 73 TYR A C 1
ATOM 571 O O . TYR A 1 73 ? 7.367 0.053 -8.479 1.00 91.62 73 TYR A O 1
ATOM 579 N N . TYR A 1 74 ? 7.578 1.853 -9.788 1.00 91.06 74 TYR A N 1
ATOM 580 C CA . TYR A 1 74 ? 8.782 2.365 -9.141 1.00 91.06 74 TYR A CA 1
ATOM 581 C C . TYR A 1 74 ? 8.523 3.345 -7.993 1.00 91.06 74 TYR A C 1
ATOM 583 O O . TYR A 1 74 ? 9.466 3.766 -7.321 1.00 91.06 74 TYR A O 1
ATOM 591 N N . ILE A 1 75 ? 7.269 3.738 -7.775 1.00 90.12 75 ILE A N 1
ATOM 592 C CA . ILE A 1 75 ? 6.877 4.668 -6.718 1.00 90.12 75 ILE A CA 1
ATOM 593 C C . ILE A 1 75 ? 6.509 3.837 -5.489 1.00 90.12 75 ILE A C 1
ATOM 595 O O . ILE A 1 75 ? 5.353 3.493 -5.265 1.00 90.12 75 ILE A O 1
ATOM 599 N N . LEU A 1 76 ? 7.517 3.475 -4.696 1.00 86.06 76 LEU A N 1
ATOM 600 C CA . LEU A 1 76 ? 7.298 2.732 -3.453 1.00 86.06 76 LEU A CA 1
ATOM 601 C C . LEU A 1 76 ? 6.718 3.642 -2.368 1.00 86.06 76 LEU A C 1
ATOM 603 O O . LEU A 1 76 ? 7.108 4.804 -2.271 1.00 86.06 76 LEU A O 1
ATOM 607 N N . ASN A 1 77 ? 5.895 3.085 -1.472 1.00 79.69 77 ASN A N 1
ATOM 608 C CA . ASN A 1 77 ? 5.288 3.815 -0.348 1.00 79.69 77 ASN A CA 1
ATOM 609 C C . ASN A 1 77 ? 6.303 4.640 0.457 1.00 79.69 77 ASN A C 1
ATOM 611 O O . ASN A 1 77 ? 6.005 5.773 0.812 1.00 79.69 77 ASN A O 1
ATOM 615 N N . ARG A 1 78 ? 7.526 4.128 0.670 1.00 80.75 78 ARG A N 1
ATOM 616 C CA . ARG A 1 78 ? 8.624 4.842 1.354 1.00 80.75 78 ARG A CA 1
ATOM 617 C C . ARG A 1 78 ? 8.971 6.201 0.726 1.00 80.75 78 ARG A C 1
ATOM 619 O O . ARG A 1 78 ? 9.436 7.086 1.432 1.00 80.75 78 ARG A O 1
ATOM 626 N N . TRP A 1 79 ? 8.770 6.352 -0.580 1.00 81.25 79 TRP A N 1
ATOM 627 C CA . TRP A 1 79 ? 9.092 7.559 -1.348 1.00 81.25 79 TRP A CA 1
ATOM 628 C C . TRP A 1 79 ? 7.874 8.447 -1.607 1.00 81.25 79 TRP A C 1
ATOM 630 O O . TRP A 1 79 ? 7.983 9.475 -2.275 1.00 81.25 79 TRP A O 1
ATOM 640 N N . THR A 1 80 ? 6.706 8.057 -1.101 1.00 80.88 80 THR A N 1
ATOM 641 C CA . THR A 1 80 ? 5.491 8.864 -1.193 1.00 80.88 80 THR A CA 1
ATOM 642 C C . THR A 1 80 ? 5.415 9.854 -0.036 1.00 80.88 80 THR A C 1
ATOM 644 O O . THR A 1 80 ? 6.017 9.655 1.017 1.00 80.88 80 THR A O 1
ATOM 647 N N . LYS A 1 81 ? 4.641 10.930 -0.204 1.00 70.25 81 LYS A N 1
ATOM 648 C CA . LYS A 1 81 ? 4.406 11.912 0.870 1.00 70.25 81 LYS A CA 1
ATOM 649 C C . LYS A 1 81 ? 3.759 11.283 2.109 1.00 70.25 81 LYS A C 1
ATOM 651 O O . LYS A 1 81 ? 3.964 11.771 3.212 1.00 70.25 81 LYS A O 1
ATOM 656 N N . THR A 1 82 ? 3.044 10.176 1.925 1.00 62.03 82 THR A N 1
ATOM 657 C CA . THR A 1 82 ? 2.377 9.414 2.982 1.00 62.03 82 THR A CA 1
ATOM 658 C C . THR A 1 82 ? 3.268 8.328 3.598 1.00 62.03 82 THR A C 1
ATOM 660 O O . THR A 1 82 ? 2.804 7.555 4.433 1.00 62.03 82 THR A O 1
ATOM 663 N N . ALA A 1 83 ? 4.565 8.269 3.256 1.00 64.88 83 ALA A N 1
ATOM 664 C CA . ALA A 1 83 ? 5.521 7.309 3.823 1.00 64.88 83 ALA A CA 1
ATOM 665 C C . ALA A 1 83 ? 5.596 7.350 5.360 1.00 64.88 83 ALA A C 1
ATOM 667 O O . ALA A 1 83 ? 5.894 6.340 6.000 1.00 64.88 83 ALA A O 1
ATOM 668 N N . SER A 1 84 ? 5.350 8.527 5.941 1.00 53.47 84 SER A N 1
ATOM 669 C CA . SER A 1 84 ? 5.356 8.794 7.379 1.00 53.47 84 SER A CA 1
ATOM 670 C C . SER A 1 84 ? 3.960 8.850 8.000 1.00 53.47 84 SER A C 1
ATOM 672 O O . SER A 1 84 ? 3.864 9.113 9.198 1.00 53.47 84 SER A O 1
ATOM 674 N N . SER A 1 85 ? 2.891 8.586 7.237 1.00 55.19 85 SER A N 1
ATOM 675 C CA . SER A 1 85 ? 1.508 8.570 7.728 1.00 55.19 85 SER A CA 1
ATOM 676 C C . SER A 1 85 ? 1.258 7.345 8.618 1.00 55.19 85 SER A C 1
ATOM 678 O O . SER A 1 85 ? 0.552 6.409 8.261 1.00 55.19 85 SER A O 1
ATOM 680 N N . LYS A 1 86 ? 1.872 7.344 9.801 1.00 52.16 86 LYS A N 1
ATOM 681 C CA . LYS A 1 86 ? 1.398 6.635 10.988 1.00 52.16 86 LYS A CA 1
ATOM 682 C C . LYS A 1 86 ? 0.621 7.645 11.830 1.00 52.16 86 LYS A C 1
ATOM 684 O O . LYS A 1 86 ? 1.005 8.809 11.884 1.00 52.16 86 LYS A O 1
ATOM 689 N N . SER A 1 87 ? -0.453 7.219 12.486 1.00 54.66 87 SER A N 1
ATOM 690 C CA . SER A 1 87 ? -1.224 8.081 13.387 1.00 54.66 87 SER A CA 1
ATOM 691 C C . SER A 1 87 ? -0.337 8.527 14.555 1.00 54.66 87 SER A C 1
ATOM 693 O O . SER A 1 87 ? 0.067 7.698 15.369 1.00 54.66 87 SER A O 1
ATOM 695 N N . ILE A 1 88 ? -0.003 9.817 14.625 1.00 53.66 88 ILE A N 1
ATOM 696 C CA . ILE A 1 88 ? 0.715 10.413 15.758 1.00 53.66 88 ILE A CA 1
ATOM 697 C C . ILE A 1 88 ? -0.288 11.305 16.493 1.00 53.66 88 ILE A C 1
ATOM 699 O O . ILE A 1 88 ? -0.803 12.266 15.921 1.00 53.66 88 ILE A O 1
ATOM 703 N N . PHE A 1 89 ? -0.585 10.959 17.744 1.00 58.25 89 PHE A N 1
ATOM 704 C CA . PHE A 1 89 ? -1.334 11.810 18.670 1.00 58.25 89 PHE A CA 1
ATOM 705 C C . PHE A 1 89 ? -0.341 12.588 19.535 1.00 58.25 89 PHE A C 1
ATOM 707 O O . PHE A 1 89 ? 0.726 12.061 19.865 1.00 58.25 89 PHE A O 1
ATOM 714 N N . ASP A 1 90 ? -0.677 13.822 19.913 1.00 54.94 90 ASP A N 1
ATOM 715 C CA . ASP A 1 90 ? 0.064 14.515 20.968 1.00 54.94 90 ASP A CA 1
ATOM 716 C C . ASP A 1 90 ? -0.306 13.964 22.364 1.00 54.94 90 ASP A C 1
ATOM 718 O O . ASP A 1 90 ? -1.218 13.148 22.523 1.00 54.94 90 ASP A O 1
ATOM 722 N N . VAL A 1 91 ? 0.403 14.417 23.403 1.00 51.75 91 VAL A N 1
ATOM 723 C CA . VAL A 1 91 ? 0.185 13.994 24.804 1.00 51.75 91 VAL A CA 1
ATOM 724 C C . VAL A 1 91 ? -1.235 14.321 25.306 1.00 51.75 91 VAL A C 1
ATOM 726 O O . VAL A 1 91 ? -1.704 13.719 26.271 1.00 51.75 91 VAL A O 1
ATOM 729 N N . ASN A 1 92 ? -1.946 15.230 24.636 1.00 62.59 92 ASN A N 1
ATOM 730 C CA . ASN A 1 92 ? -3.301 15.660 24.972 1.00 62.59 92 ASN A CA 1
ATOM 731 C C . ASN A 1 92 ? -4.382 14.949 24.138 1.00 62.59 92 ASN A C 1
ATOM 733 O O . ASN A 1 92 ? -5.571 15.212 24.329 1.00 62.59 92 ASN A O 1
ATOM 737 N N . GLY A 1 93 ? -3.992 14.043 23.236 1.00 56.81 93 GLY A N 1
ATOM 738 C CA . GLY A 1 93 ? -4.905 13.332 22.343 1.00 56.81 93 GLY A CA 1
ATOM 739 C C . GLY A 1 93 ? -5.418 14.178 21.175 1.00 56.81 93 GLY A C 1
ATOM 740 O O . GLY A 1 93 ? -6.418 13.810 20.562 1.00 56.81 93 GLY A O 1
ATOM 741 N N . ILE A 1 94 ? -4.765 15.303 20.866 1.00 57.66 94 ILE A N 1
ATOM 742 C CA . ILE A 1 94 ? -5.084 16.129 19.702 1.00 57.66 94 ILE A CA 1
ATOM 743 C C . ILE A 1 94 ? -4.413 15.529 18.466 1.00 57.66 94 ILE A C 1
ATOM 745 O O . ILE A 1 94 ? -3.266 15.071 18.491 1.00 57.66 94 ILE A O 1
ATOM 749 N N . LEU A 1 95 ? -5.167 15.521 17.369 1.00 60.38 95 LEU A N 1
ATOM 750 C CA . LEU A 1 95 ? -4.717 15.032 16.081 1.00 60.38 95 LEU A CA 1
ATOM 751 C C . LEU A 1 95 ? -3.678 15.980 15.476 1.00 60.38 95 LEU A C 1
ATOM 753 O O . LEU A 1 95 ? -3.977 17.147 15.228 1.00 60.38 95 LEU A O 1
ATOM 757 N N . LEU A 1 96 ? -2.473 15.481 15.202 1.00 59.19 96 LEU A N 1
ATOM 758 C CA . LEU A 1 96 ? -1.458 16.266 14.503 1.00 59.19 96 LEU A CA 1
ATOM 759 C C . LEU A 1 96 ? -1.857 16.464 13.028 1.00 59.19 96 LEU A C 1
ATOM 761 O O . LEU A 1 96 ? -2.362 15.551 12.369 1.00 59.19 96 LEU A O 1
ATOM 765 N N . GLU A 1 97 ? -1.588 17.665 12.510 1.00 53.50 97 GLU A N 1
ATOM 766 C CA . GLU A 1 97 ? -1.973 18.224 11.195 1.00 53.50 97 GLU A CA 1
ATOM 767 C C . GLU A 1 97 ? -1.644 17.335 9.969 1.00 53.50 97 GLU A C 1
ATOM 769 O O . GLU A 1 97 ? -2.206 17.496 8.881 1.00 53.50 97 GLU A O 1
ATOM 774 N N . ALA A 1 98 ? -0.805 16.314 10.162 1.00 52.06 98 ALA A N 1
ATOM 775 C CA . ALA A 1 98 ? -0.452 15.279 9.191 1.00 52.06 98 ALA A CA 1
ATOM 776 C C . ALA A 1 98 ? -1.632 14.400 8.709 1.00 52.06 98 ALA A C 1
ATOM 778 O O . ALA A 1 98 ? -1.479 13.643 7.752 1.00 52.06 98 ALA A O 1
ATOM 779 N N . CYS A 1 99 ? -2.809 14.492 9.334 1.00 53.72 99 CYS A N 1
ATOM 780 C CA . CYS A 1 99 ? -3.988 13.690 8.975 1.00 53.72 99 CYS A CA 1
ATOM 781 C C . CYS A 1 99 ? -4.817 14.270 7.818 1.00 53.72 99 CYS A C 1
ATOM 783 O O . CYS A 1 99 ? -5.734 13.617 7.329 1.00 53.72 99 CYS A O 1
ATOM 785 N N . SER A 1 100 ? -4.461 15.466 7.342 1.00 52.69 100 SER A N 1
ATOM 786 C CA . SER A 1 100 ? -5.080 16.140 6.190 1.00 52.69 100 SER A CA 1
ATOM 787 C C . SER A 1 100 ? -4.877 15.417 4.847 1.00 52.69 100 SER A C 1
ATOM 789 O O . SER A 1 100 ? -5.467 15.811 3.845 1.00 52.69 100 SER A O 1
ATOM 791 N N . GLN A 1 101 ? -4.043 14.371 4.811 1.00 57.78 101 GLN A N 1
ATOM 792 C CA . GLN A 1 101 ? -3.631 13.662 3.591 1.00 57.78 101 GLN A CA 1
ATOM 793 C C . GLN A 1 101 ? -4.138 12.209 3.504 1.00 57.78 101 GLN A C 1
ATOM 795 O O . GLN A 1 101 ? -3.761 11.494 2.576 1.00 57.78 101 GLN A O 1
ATOM 800 N N . LEU A 1 102 ? -4.959 11.755 4.457 1.00 62.16 102 LEU A N 1
ATOM 801 C CA . LEU A 1 102 ? -5.579 10.424 4.424 1.00 62.16 102 LEU A CA 1
ATOM 802 C C . LEU A 1 102 ? -6.742 10.381 3.417 1.00 62.16 102 LEU A C 1
ATOM 804 O O . LEU A 1 102 ? -7.373 11.404 3.146 1.00 62.16 102 LEU A O 1
ATOM 808 N N . LEU A 1 103 ? -7.039 9.200 2.863 1.00 66.31 103 LEU A N 1
ATOM 809 C CA . LEU A 1 103 ? -8.248 8.994 2.056 1.00 66.31 103 LEU A CA 1
ATOM 810 C C . LEU A 1 103 ? -9.505 9.243 2.913 1.00 66.31 103 LEU A C 1
ATOM 812 O O . LEU A 1 103 ? -9.466 9.105 4.135 1.00 66.31 103 LEU A O 1
ATOM 816 N N . HIS A 1 104 ? -10.630 9.601 2.282 1.00 74.62 104 HIS A N 1
ATOM 817 C CA . HIS A 1 104 ? -11.868 9.971 2.992 1.00 74.62 104 HIS A CA 1
ATOM 818 C C . HIS A 1 104 ? -12.362 8.867 3.946 1.00 74.62 104 HIS A C 1
ATOM 820 O O . HIS A 1 104 ? -12.768 9.149 5.069 1.00 74.62 104 HIS A O 1
ATOM 826 N N . GLU A 1 105 ? -12.286 7.604 3.527 1.00 72.75 105 GLU A N 1
ATOM 827 C CA . GLU A 1 105 ? -12.676 6.450 4.349 1.00 72.75 105 GLU A CA 1
ATOM 828 C C . GLU A 1 105 ? -11.743 6.259 5.556 1.00 72.75 105 GLU A C 1
ATOM 830 O O . GLU A 1 105 ? -12.213 6.104 6.683 1.00 72.75 105 GLU A O 1
ATOM 835 N N . ASP A 1 106 ? -10.427 6.375 5.354 1.00 72.62 106 ASP A N 1
ATOM 836 C CA . ASP A 1 106 ? -9.434 6.307 6.435 1.00 72.62 106 ASP A CA 1
ATOM 837 C C . ASP A 1 106 ? -9.610 7.456 7.442 1.00 72.62 106 ASP A C 1
ATOM 839 O O . ASP A 1 106 ? -9.454 7.269 8.652 1.00 72.62 106 ASP A O 1
ATOM 843 N N . MET A 1 107 ? -9.986 8.644 6.958 1.00 76.56 107 MET A N 1
ATOM 844 C CA . MET A 1 107 ? -10.315 9.800 7.792 1.00 76.56 107 MET A CA 1
ATOM 845 C C . MET A 1 107 ? -11.557 9.538 8.654 1.00 76.56 107 MET A C 1
ATOM 847 O O . MET A 1 107 ? -11.553 9.875 9.839 1.00 76.56 107 MET A O 1
ATOM 851 N N . LEU A 1 108 ? -12.600 8.910 8.097 1.00 79.00 108 LEU A N 1
ATOM 852 C CA . LEU A 1 108 ? -13.802 8.535 8.849 1.00 79.00 108 LEU A CA 1
ATOM 853 C C . LEU A 1 108 ? -13.479 7.520 9.947 1.00 79.00 108 LEU A C 1
ATOM 855 O O . LEU A 1 108 ? -13.914 7.697 11.086 1.00 79.00 108 LEU A O 1
ATOM 859 N N . ILE A 1 109 ? -12.696 6.484 9.635 1.00 79.50 109 ILE A N 1
ATOM 860 C CA . ILE A 1 109 ? -12.273 5.477 10.618 1.00 79.50 109 ILE A CA 1
ATOM 861 C C . ILE A 1 109 ? -11.502 6.147 11.761 1.00 79.50 109 ILE A C 1
ATOM 863 O O . ILE A 1 109 ? -11.790 5.909 12.935 1.00 79.50 109 ILE A O 1
ATOM 867 N N . LEU A 1 110 ? -10.553 7.021 11.423 1.00 77.50 110 LEU A N 1
ATOM 868 C CA . LEU A 1 110 ? -9.752 7.769 12.386 1.00 77.50 110 LEU A CA 1
ATOM 869 C C . LEU A 1 110 ? -10.606 8.691 13.268 1.00 77.50 110 LEU A C 1
ATOM 871 O O . LEU A 1 110 ? -10.419 8.713 14.484 1.00 77.50 110 LEU A O 1
ATOM 875 N N . HIS A 1 111 ? -11.547 9.432 12.678 1.00 80.12 111 HIS A N 1
ATOM 876 C CA . HIS A 1 111 ? -12.436 10.334 13.409 1.00 80.12 111 HIS A CA 1
ATOM 877 C C . HIS A 1 111 ? -13.315 9.573 14.407 1.00 80.12 111 HIS A C 1
ATOM 879 O O . HIS A 1 111 ? -13.359 9.931 15.581 1.00 80.12 111 HIS A O 1
ATOM 885 N N . ASN A 1 112 ? -13.924 8.462 13.982 1.00 88.06 112 ASN A N 1
ATOM 886 C CA . ASN A 1 112 ? -14.716 7.604 14.867 1.00 88.06 112 ASN A CA 1
ATOM 887 C C . ASN A 1 112 ? -13.871 7.041 16.026 1.00 88.06 112 ASN A C 1
ATOM 889 O O . ASN A 1 112 ? -14.312 7.025 17.177 1.00 88.06 112 ASN A O 1
ATOM 893 N N . TRP A 1 113 ? -12.631 6.620 15.750 1.00 85.00 113 TRP A N 1
ATOM 894 C CA . TRP A 1 113 ? -11.702 6.169 16.790 1.00 85.00 113 TRP A CA 1
ATOM 895 C C . TRP A 1 113 ? -11.352 7.272 17.792 1.00 85.00 113 TRP A C 1
ATOM 897 O O . TRP A 1 113 ? -11.294 7.015 18.995 1.00 85.00 113 TRP A O 1
ATOM 907 N N . LEU A 1 114 ? -11.139 8.498 17.316 1.00 79.88 114 LEU A N 1
ATOM 908 C CA . LEU A 1 114 ? -10.852 9.666 18.149 1.00 79.88 114 LEU A CA 1
ATOM 909 C C . LEU A 1 114 ? -12.024 10.044 19.051 1.00 79.88 114 LEU A C 1
ATOM 911 O O . LEU A 1 114 ? -11.837 10.275 20.248 1.00 79.88 114 LEU A O 1
ATOM 915 N N . GLU A 1 115 ? -13.233 10.084 18.497 1.00 85.69 115 GLU A N 1
ATOM 916 C CA . GLU A 1 115 ? -14.443 10.348 19.270 1.00 85.69 115 GLU A CA 1
ATOM 917 C C . GLU A 1 115 ? -14.639 9.290 20.356 1.00 85.69 115 GLU A C 1
ATOM 919 O O . GLU A 1 115 ? -14.891 9.631 21.514 1.00 85.69 115 GLU A O 1
ATOM 924 N N . PHE A 1 116 ? -14.415 8.014 20.027 1.00 91.25 116 PHE A N 1
ATOM 925 C CA . PHE A 1 116 ? -14.437 6.936 21.009 1.00 91.25 116 PHE A CA 1
ATOM 926 C C . PHE A 1 116 ? -13.364 7.115 22.102 1.00 91.25 116 PHE A C 1
ATOM 928 O O . PHE A 1 116 ? -13.666 7.014 23.296 1.00 91.25 116 PHE A O 1
ATOM 935 N N . LEU A 1 117 ? -12.142 7.471 21.688 1.00 87.12 117 LEU A N 1
ATOM 936 C CA .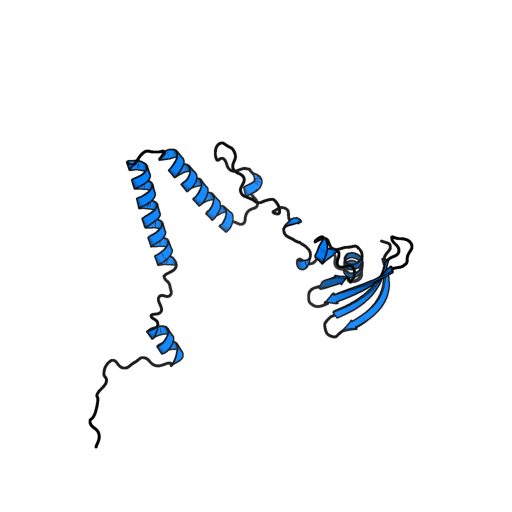 LEU A 1 117 ? -11.049 8.039 22.490 1.00 87.12 117 LEU A CA 1
ATOM 937 C C . LEU A 1 117 ? -11.549 8.962 23.602 1.00 87.12 117 LEU A C 1
ATOM 939 O O . LEU A 1 117 ? -11.403 8.749 24.814 1.00 87.12 117 LEU A O 1
ATOM 943 N N . ASN A 1 118 ? -12.185 10.022 23.127 1.00 84.25 118 ASN A N 1
ATOM 944 C CA . ASN A 1 118 ? -12.705 11.102 23.931 1.00 84.25 118 ASN A CA 1
ATOM 945 C C . ASN A 1 118 ? -13.857 10.645 24.841 1.00 84.25 118 ASN A C 1
ATOM 947 O O . ASN A 1 118 ? -13.902 11.042 26.007 1.00 84.25 118 ASN A O 1
ATOM 951 N N . CYS A 1 119 ? -14.742 9.760 24.370 1.00 91.75 119 CYS A N 1
ATOM 952 C CA . CYS A 1 119 ? -15.780 9.150 25.203 1.00 91.75 119 CYS A CA 1
ATOM 953 C C . CYS A 1 119 ? -15.180 8.400 26.397 1.00 91.75 119 CYS A C 1
ATOM 955 O O . CYS A 1 119 ? -15.651 8.576 27.522 1.00 91.75 119 CYS A O 1
ATOM 957 N N . MET A 1 120 ? -14.127 7.607 26.181 1.00 91.31 120 MET A N 1
ATOM 958 C CA . MET A 1 120 ? -13.451 6.870 27.254 1.00 91.31 120 MET A CA 1
ATOM 959 C C . MET A 1 120 ? -12.772 7.811 28.251 1.00 91.31 120 MET A C 1
ATOM 961 O O . MET A 1 120 ? -12.876 7.610 29.462 1.00 91.31 120 MET A O 1
ATOM 965 N N . ARG A 1 121 ? -12.153 8.891 27.760 1.00 90.56 121 ARG A N 1
ATOM 966 C CA . ARG A 1 121 ? -11.582 9.953 28.601 1.00 90.56 121 ARG A CA 1
ATOM 967 C C . ARG A 1 121 ? -12.643 10.624 29.482 1.00 90.56 121 ARG A C 1
ATOM 969 O O . ARG A 1 121 ? -12.419 10.785 30.678 1.00 90.56 121 ARG A O 1
ATOM 976 N N . ILE A 1 122 ? -13.797 10.988 28.914 1.00 89.12 122 ILE A N 1
ATOM 977 C CA . ILE A 1 122 ? -14.917 11.627 29.635 1.00 89.12 122 ILE A CA 1
ATOM 978 C C . ILE A 1 122 ? -15.571 10.659 30.631 1.00 89.12 122 ILE A C 1
ATOM 980 O O . ILE A 1 122 ? -15.989 11.064 31.722 1.00 89.12 122 ILE A O 1
ATOM 984 N N . ALA A 1 123 ? -15.678 9.380 30.267 1.00 94.56 123 ALA A N 1
ATOM 985 C CA . ALA A 1 123 ? -16.197 8.346 31.151 1.00 94.56 123 ALA A CA 1
ATOM 986 C C . ALA A 1 123 ? -15.272 8.120 32.356 1.00 94.56 123 ALA A C 1
ATOM 988 O O . ALA A 1 123 ? -15.757 7.923 33.472 1.00 94.56 123 ALA A O 1
ATOM 989 N N . GLY A 1 124 ? -13.952 8.194 32.155 1.00 91.88 124 GLY A N 1
ATOM 990 C CA . GLY A 1 124 ? -12.968 7.954 33.204 1.00 91.88 124 GLY A CA 1
ATOM 991 C C . GLY A 1 124 ? -13.158 6.573 33.839 1.00 91.88 124 GLY A C 1
ATOM 992 O O . GLY A 1 124 ? -13.432 5.593 33.152 1.00 91.88 124 GLY A O 1
ATOM 993 N N . ARG A 1 125 ? -13.039 6.490 35.170 1.00 94.62 125 ARG A N 1
ATOM 994 C CA . ARG A 1 125 ? -13.292 5.256 35.942 1.00 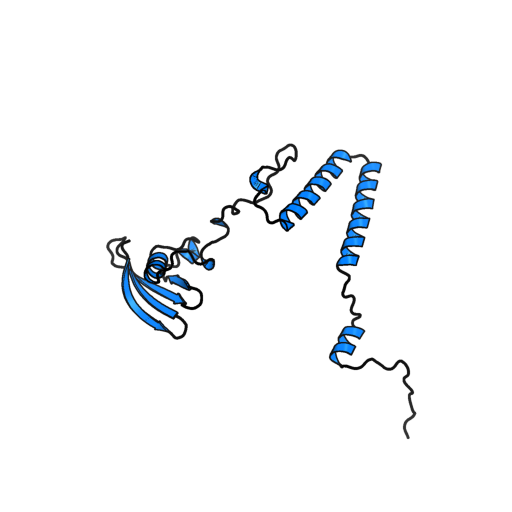94.62 125 ARG A CA 1
ATOM 995 C C . ARG A 1 125 ? -14.720 5.167 36.501 1.00 94.62 125 ARG A C 1
ATOM 997 O O . ARG A 1 125 ? -14.960 4.379 37.408 1.00 94.62 125 ARG A O 1
ATOM 1004 N N . ASP A 1 126 ? -15.659 5.968 35.992 1.00 97.38 126 ASP A N 1
ATOM 1005 C CA . ASP A 1 126 ? -17.056 5.953 36.439 1.00 97.38 126 ASP A CA 1
ATOM 1006 C C . ASP A 1 126 ? -17.797 4.728 35.861 1.00 97.38 126 ASP A C 1
ATOM 1008 O O . ASP A 1 126 ? -18.019 4.657 34.644 1.00 97.38 126 ASP A O 1
ATOM 1012 N N . PRO A 1 127 ? -18.239 3.769 36.697 1.00 95.62 127 PRO A N 1
ATOM 1013 C CA . PRO A 1 127 ? -18.872 2.544 36.215 1.00 95.62 127 PRO A CA 1
ATOM 1014 C C . PRO A 1 127 ? -20.187 2.782 35.463 1.00 95.62 127 PRO A C 1
ATOM 1016 O O . PRO A 1 127 ? -20.515 2.025 34.548 1.00 95.62 127 PRO A O 1
ATOM 1019 N N . LYS A 1 128 ? -20.947 3.833 35.813 1.00 97.12 128 LYS A N 1
ATOM 1020 C CA . LYS A 1 128 ? -22.216 4.158 35.145 1.00 97.12 128 LYS A CA 1
ATOM 1021 C C . LYS A 1 128 ? -21.952 4.692 33.741 1.00 97.12 128 LYS A C 1
ATOM 1023 O O . LYS A 1 128 ? -22.584 4.238 32.787 1.00 97.12 128 LYS A O 1
ATOM 1028 N N . LYS A 1 129 ? -20.987 5.607 33.600 1.00 97.25 129 LYS A N 1
ATOM 1029 C CA . LYS A 1 129 ? -20.594 6.160 32.292 1.00 97.25 129 LYS A CA 1
ATOM 1030 C C . LYS A 1 129 ? -19.977 5.091 31.393 1.00 97.25 129 LYS A C 1
ATOM 1032 O O . LYS A 1 129 ? -20.361 4.980 30.232 1.00 97.25 129 LYS A O 1
ATOM 1037 N N . LEU A 1 130 ? -19.100 4.248 31.938 1.00 97.25 130 LEU A N 1
ATOM 1038 C CA . LEU A 1 130 ? -18.535 3.108 31.210 1.00 97.25 130 LEU A CA 1
ATOM 1039 C C . LEU A 1 130 ? -19.618 2.103 30.791 1.00 97.25 130 LEU A C 1
ATOM 1041 O O . LEU A 1 130 ? -19.589 1.590 29.673 1.00 97.25 130 LEU A O 1
ATOM 1045 N N . GLY A 1 131 ? -20.612 1.857 31.650 1.00 96.88 131 GLY A N 1
ATOM 1046 C CA . GLY A 1 131 ? -21.777 1.036 31.320 1.00 96.88 131 GLY A CA 1
ATOM 1047 C C . GLY A 1 131 ? -22.585 1.586 30.141 1.00 96.88 131 GLY A C 1
ATOM 1048 O O . GLY A 1 131 ? -22.985 0.816 29.266 1.00 96.88 131 GLY A O 1
ATOM 1049 N N . LEU A 1 132 ? -22.779 2.908 30.080 1.00 97.50 132 LEU A N 1
ATOM 1050 C CA . LEU A 1 132 ? -23.438 3.580 28.957 1.00 97.50 132 LEU A CA 1
ATOM 1051 C C . LEU A 1 132 ? -22.637 3.431 27.658 1.00 97.50 132 LEU A C 1
ATOM 1053 O O . LEU A 1 132 ? -23.205 3.018 26.647 1.00 97.50 132 LEU A O 1
ATOM 1057 N N . VAL A 1 133 ? -21.332 3.723 27.697 1.00 97.25 133 VAL A N 1
ATOM 1058 C CA . VAL A 1 133 ? -20.432 3.591 26.540 1.00 97.25 133 VAL A CA 1
ATOM 1059 C C . VAL A 1 133 ? -20.463 2.158 26.007 1.00 97.25 133 VAL A C 1
ATOM 1061 O O . VAL A 1 133 ? -20.745 1.940 24.831 1.00 97.25 133 VAL A O 1
ATOM 1064 N N . ARG A 1 134 ? -20.309 1.162 26.888 1.00 96.75 134 ARG A N 1
ATOM 1065 C CA . ARG A 1 134 ? -20.387 -0.260 26.529 1.00 96.75 134 ARG A CA 1
ATOM 1066 C C . ARG A 1 134 ? -21.716 -0.627 25.868 1.00 96.75 134 ARG A C 1
ATOM 1068 O O . ARG A 1 134 ? -21.706 -1.294 24.838 1.00 96.75 134 ARG A O 1
ATOM 1075 N N . LYS A 1 135 ? -22.851 -0.198 26.437 1.00 97.31 135 LYS A N 1
ATOM 1076 C CA . LYS A 1 135 ? -24.183 -0.479 25.874 1.00 97.31 135 LYS A CA 1
ATOM 1077 C C . LYS A 1 135 ? -24.316 0.079 24.455 1.00 97.31 135 LYS A C 1
ATOM 1079 O O . LYS A 1 135 ? -24.844 -0.598 23.581 1.00 97.31 135 LYS A O 1
ATOM 1084 N N . ARG A 1 136 ? -23.835 1.303 24.220 1.00 96.25 136 ARG A N 1
ATOM 1085 C CA . ARG A 1 136 ? -23.893 1.935 22.895 1.00 96.25 136 ARG A CA 1
ATOM 1086 C C . ARG A 1 136 ? -23.004 1.219 21.879 1.00 96.25 136 ARG A C 1
ATOM 1088 O O . ARG A 1 136 ? -23.498 0.909 20.804 1.00 96.25 136 ARG A O 1
ATOM 1095 N N . ILE A 1 137 ? -21.766 0.869 22.237 1.00 96.31 137 ILE A N 1
ATOM 1096 C CA . ILE A 1 137 ? -20.879 0.088 21.354 1.00 96.31 137 ILE A CA 1
ATOM 1097 C C . ILE A 1 137 ? -21.517 -1.251 20.979 1.00 96.31 137 ILE A C 1
ATOM 1099 O O . ILE A 1 137 ? -21.494 -1.635 19.816 1.00 96.31 137 ILE A O 1
ATOM 1103 N N . GLN A 1 138 ? -22.103 -1.966 21.945 1.00 96.00 138 GLN A N 1
ATOM 1104 C CA . GLN A 1 138 ? -22.758 -3.250 21.677 1.00 96.00 138 GLN A CA 1
ATOM 1105 C C . GLN A 1 138 ? -23.907 -3.120 20.670 1.00 96.00 138 GLN A C 1
ATOM 1107 O O . GLN A 1 138 ? -24.060 -3.994 19.821 1.00 96.00 138 GLN A O 1
ATOM 1112 N N . ASN A 1 139 ? -24.675 -2.030 20.733 1.00 96.44 139 ASN A N 1
ATOM 1113 C CA . ASN A 1 139 ? -25.716 -1.752 19.745 1.00 96.44 139 ASN A CA 1
ATOM 1114 C C . ASN A 1 139 ? -25.122 -1.477 18.356 1.00 96.44 139 ASN A C 1
ATOM 1116 O O . ASN A 1 139 ? -25.537 -2.119 17.399 1.00 96.44 139 ASN A O 1
ATOM 1120 N N . VAL A 1 140 ? -24.108 -0.609 18.257 1.00 95.62 140 VAL A N 1
ATOM 1121 C CA . VAL A 1 140 ? -23.430 -0.309 16.980 1.00 95.62 140 VAL A CA 1
ATOM 1122 C C . VAL A 1 140 ? -22.864 -1.583 16.348 1.00 95.62 140 VAL A C 1
ATOM 1124 O O . VAL A 1 140 ? -23.058 -1.831 15.165 1.00 95.62 140 VAL A O 1
ATOM 1127 N N . LEU A 1 141 ? -22.225 -2.447 17.141 1.00 92.94 141 LEU A N 1
ATOM 1128 C CA . LEU A 1 141 ? -21.707 -3.731 16.660 1.00 92.94 141 LEU A CA 1
ATOM 1129 C C . LEU A 1 141 ? -22.804 -4.658 16.128 1.00 92.94 141 LEU A C 1
ATOM 1131 O O . LEU A 1 141 ? -22.533 -5.469 15.246 1.00 92.94 141 LEU A O 1
ATOM 1135 N N . LYS A 1 142 ? -24.017 -4.585 16.681 1.00 94.56 142 LYS A N 1
ATOM 1136 C CA . LYS A 1 142 ? -25.159 -5.360 16.195 1.00 94.56 142 LYS A CA 1
ATOM 1137 C C . LYS A 1 142 ? -25.643 -4.816 14.850 1.00 94.56 142 LYS A C 1
ATOM 1139 O O . LYS A 1 142 ? -25.748 -5.590 13.908 1.00 94.56 142 LYS A O 1
ATOM 1144 N N . GLU A 1 143 ? -25.849 -3.506 14.752 1.00 95.50 143 GLU A N 1
ATOM 1145 C CA . GLU A 1 143 ? -26.292 -2.835 13.522 1.00 95.50 143 GLU A CA 1
ATOM 1146 C C . GLU A 1 143 ? -25.292 -3.044 12.369 1.00 95.50 143 GLU A C 1
ATOM 1148 O O . GLU A 1 143 ? -25.686 -3.394 11.261 1.00 95.50 143 GLU A O 1
ATOM 1153 N N . LEU A 1 144 ? -23.984 -2.944 12.633 1.00 92.94 144 LEU A N 1
ATOM 1154 C CA . LEU A 1 144 ? -22.949 -3.197 11.621 1.00 92.94 144 LEU A CA 1
ATOM 1155 C C . LEU A 1 144 ? -22.963 -4.642 11.099 1.00 92.94 144 LEU A C 1
ATOM 1157 O O . LEU A 1 144 ? -22.758 -4.866 9.909 1.00 92.94 144 LEU A O 1
ATOM 1161 N N . LYS A 1 145 ? -23.237 -5.626 11.964 1.00 91.62 145 LYS A N 1
ATOM 1162 C CA . LYS A 1 145 ? -23.385 -7.031 11.547 1.00 91.62 145 LYS A CA 1
ATOM 1163 C C . LYS A 1 145 ? -24.644 -7.266 10.720 1.00 91.62 145 LYS A C 1
ATOM 1165 O O . LYS A 1 145 ? -24.640 -8.130 9.854 1.00 91.62 145 LYS A O 1
ATOM 1170 N N . GLU A 1 146 ? -25.719 -6.533 10.996 1.00 93.19 146 GLU A N 1
ATOM 1171 C CA . GLU A 1 146 ? -26.957 -6.606 10.214 1.00 93.19 146 GLU A CA 1
ATOM 1172 C C . GLU A 1 146 ? -26.765 -6.012 8.812 1.00 93.19 146 GLU A C 1
ATOM 1174 O O . GLU A 1 146 ? -27.296 -6.557 7.847 1.00 93.19 146 GLU A O 1
ATOM 1179 N N . LEU A 1 147 ? -25.943 -4.965 8.680 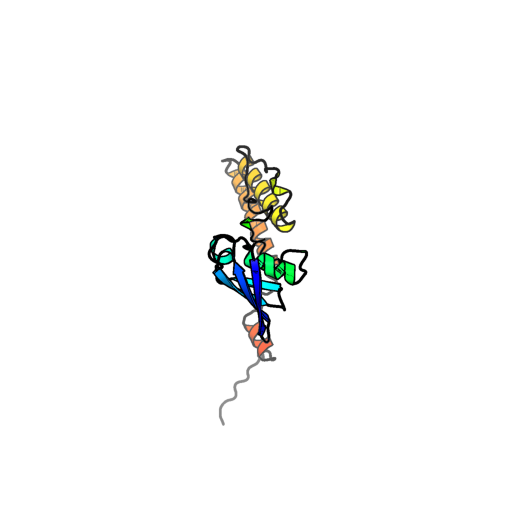1.00 87.44 147 LEU A N 1
ATOM 1180 C CA . LEU A 1 147 ? -25.562 -4.385 7.387 1.00 87.44 147 LEU A CA 1
ATOM 1181 C C . LEU A 1 147 ? -24.678 -5.325 6.548 1.00 87.44 147 LEU A C 1
ATOM 1183 O O . LEU A 1 147 ? -24.851 -5.400 5.335 1.00 87.44 147 LEU A O 1
ATOM 1187 N N . ASP A 1 148 ? -23.777 -6.073 7.188 1.00 76.19 148 ASP A N 1
ATOM 1188 C CA . ASP A 1 148 ? -22.971 -7.127 6.545 1.00 76.19 148 ASP A CA 1
ATOM 1189 C C . ASP A 1 148 ? -23.799 -8.406 6.265 1.00 76.19 148 ASP A C 1
ATOM 1191 O O . ASP A 1 148 ? -23.461 -9.243 5.431 1.00 76.19 148 ASP A O 1
ATOM 1195 N N . GLY A 1 149 ? -24.959 -8.533 6.922 1.00 56.56 149 GLY A N 1
ATOM 1196 C CA . GLY A 1 149 ? -25.898 -9.658 6.844 1.00 56.56 149 GLY A CA 1
ATOM 1197 C C . GLY A 1 149 ? -26.681 -9.786 5.532 1.00 56.56 149 GLY A C 1
ATOM 1198 O O . GLY A 1 149 ? -27.569 -10.634 5.427 1.00 56.56 149 GLY A O 1
ATOM 1199 N N . GLY A 1 150 ? -26.336 -9.009 4.507 1.00 53.03 150 GLY A N 1
ATOM 1200 C CA . GLY A 1 150 ? -26.852 -9.125 3.146 1.00 53.03 150 GLY A CA 1
ATOM 1201 C C . GLY A 1 150 ? -26.230 -10.261 2.328 1.00 53.03 150 GLY A C 1
ATOM 1202 O O . GLY A 1 150 ? -25.932 -10.038 1.167 1.00 53.03 150 GLY A O 1
ATOM 1203 N N . THR A 1 151 ? -26.001 -11.449 2.903 1.00 49.16 151 THR A N 1
ATOM 1204 C CA . THR A 1 151 ? -26.031 -12.783 2.253 1.00 49.16 151 THR A CA 1
ATOM 1205 C C . THR A 1 151 ? -25.912 -13.845 3.352 1.00 49.16 151 THR A C 1
ATOM 1207 O O . THR A 1 151 ? -24.949 -14.599 3.434 1.00 49.16 151 THR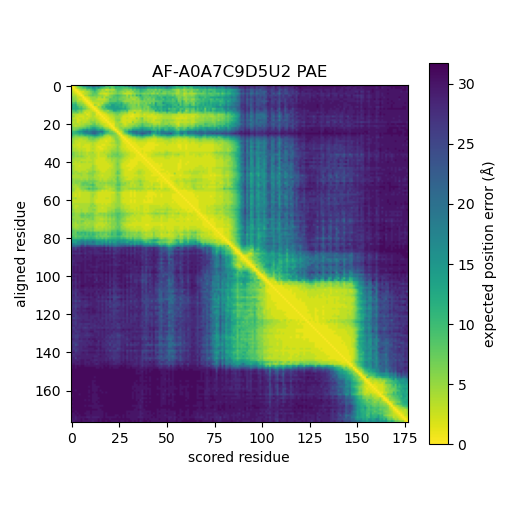 A O 1
ATOM 1210 N N . SER A 1 152 ? -26.931 -13.977 4.197 1.00 51.25 152 SER A N 1
ATOM 1211 C CA . SER A 1 152 ? -27.242 -15.301 4.744 1.00 51.25 152 SER A CA 1
ATOM 1212 C C . SER A 1 152 ? -27.953 -16.100 3.643 1.00 51.25 152 SER A C 1
ATOM 1214 O O . SER A 1 152 ? -29.150 -16.377 3.734 1.00 51.25 152 SER A O 1
ATOM 1216 N N . LYS A 1 153 ? -27.243 -16.470 2.566 1.00 52.12 153 LYS A N 1
ATOM 1217 C CA . LYS A 1 153 ? -27.694 -17.614 1.770 1.00 52.12 153 LYS A CA 1
ATOM 1218 C C . LYS A 1 153 ? -27.547 -18.812 2.696 1.00 52.12 153 LYS A C 1
ATOM 1220 O O . LYS A 1 153 ? -26.437 -19.218 3.027 1.00 52.12 153 LYS A O 1
ATOM 1225 N N . SER A 1 154 ? -28.672 -19.334 3.186 1.00 59.25 154 SER A N 1
ATOM 1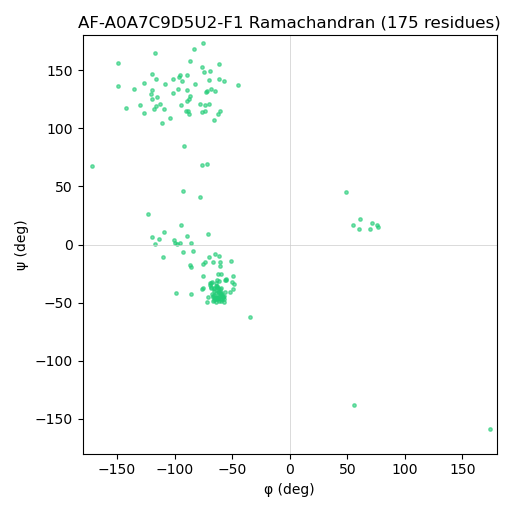226 C CA . SER A 1 154 ? -28.698 -20.675 3.772 1.00 59.25 154 SER A CA 1
ATOM 1227 C C . SER A 1 154 ? -27.914 -21.596 2.834 1.00 59.25 154 SER A C 1
ATOM 1229 O O . SER A 1 154 ? -28.086 -21.488 1.620 1.00 59.25 154 SER A O 1
ATOM 1231 N N . LYS A 1 155 ? -27.066 -22.491 3.358 1.00 65.56 155 LYS A N 1
ATOM 1232 C CA . LYS A 1 155 ? -26.289 -23.443 2.533 1.00 65.56 155 LYS A CA 1
ATOM 1233 C C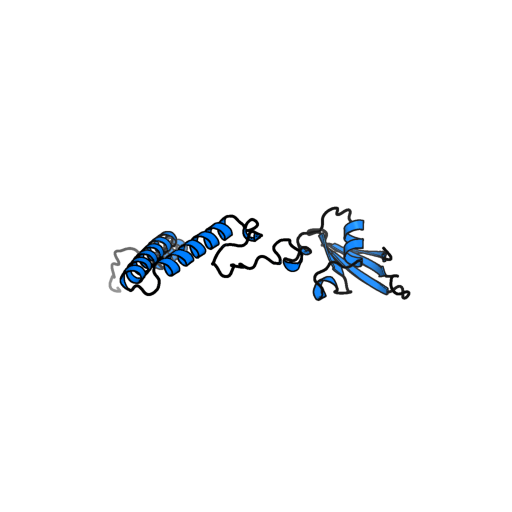 . LYS A 1 155 ? -27.169 -24.189 1.516 1.00 65.56 155 LYS A C 1
ATOM 1235 O O . LYS A 1 155 ? -26.698 -24.582 0.456 1.00 65.56 155 LYS A O 1
ATOM 1240 N N . ILE A 1 156 ? -28.455 -24.340 1.840 1.00 67.88 156 ILE A N 1
ATOM 1241 C CA . ILE A 1 156 ? -29.489 -24.909 0.973 1.00 67.88 156 ILE A CA 1
ATOM 1242 C C . ILE A 1 156 ? -29.716 -24.030 -0.266 1.00 67.88 156 ILE A C 1
ATOM 1244 O O . ILE A 1 156 ? -29.690 -24.539 -1.373 1.00 67.88 156 ILE A O 1
ATOM 1248 N N . SER A 1 157 ? -29.823 -22.709 -0.113 1.00 63.12 157 SER A N 1
ATOM 1249 C CA . SER A 1 157 ? -30.043 -21.768 -1.221 1.00 63.12 157 SER A CA 1
ATOM 1250 C C . SER A 1 157 ? -28.847 -21.668 -2.180 1.00 63.12 157 SER A C 1
ATOM 1252 O O . SER A 1 157 ? -29.039 -21.491 -3.381 1.00 63.12 157 SER A O 1
ATOM 1254 N N . GLU A 1 158 ? -27.610 -21.820 -1.689 1.00 72.06 158 GLU A N 1
ATOM 1255 C CA . GLU A 1 158 ? -26.433 -21.949 -2.565 1.00 72.06 158 GLU A CA 1
ATOM 1256 C C . GLU A 1 158 ? -26.496 -23.221 -3.415 1.00 72.06 158 GLU A C 1
ATOM 1258 O O . GLU A 1 158 ? -26.316 -23.149 -4.634 1.00 72.06 158 GLU A O 1
ATOM 1263 N N . LEU A 1 159 ? -26.812 -24.359 -2.789 1.00 69.25 159 LEU A N 1
ATOM 1264 C CA . LEU A 1 159 ? -26.962 -25.645 -3.469 1.00 69.25 159 LEU A CA 1
ATOM 1265 C C . LEU A 1 159 ? -28.114 -25.628 -4.480 1.00 69.25 159 LEU A C 1
ATOM 1267 O O . LEU A 1 159 ? -27.921 -26.033 -5.622 1.00 69.25 159 LEU A O 1
ATOM 1271 N N . GLU A 1 160 ? -29.278 -25.100 -4.112 1.00 77.38 160 GLU A N 1
ATOM 1272 C CA . GLU A 1 160 ? -30.431 -24.989 -5.013 1.00 77.38 160 GLU A CA 1
ATOM 1273 C C . GLU A 1 160 ? -30.140 -24.062 -6.201 1.00 77.38 160 GLU A C 1
ATOM 1275 O O . GLU A 1 160 ? -30.543 -24.363 -7.325 1.00 77.38 160 GLU A O 1
ATOM 1280 N N . SER A 1 161 ? -29.365 -22.985 -5.999 1.00 71.75 161 SER A N 1
ATOM 1281 C CA . SER A 1 161 ? -28.936 -22.115 -7.104 1.00 71.75 161 SER A CA 1
ATOM 1282 C C . SER A 1 161 ? -27.947 -22.795 -8.056 1.00 71.75 161 SER A C 1
ATOM 1284 O O . SER A 1 161 ? -27.981 -22.536 -9.256 1.00 71.75 161 SER A O 1
ATOM 1286 N N . PHE A 1 162 ? -27.087 -23.678 -7.539 1.00 74.25 162 PHE A N 1
ATOM 1287 C CA . PHE A 1 162 ? -26.109 -24.421 -8.334 1.00 74.25 162 PHE A CA 1
ATOM 1288 C C . PHE A 1 162 ? -26.757 -25.556 -9.137 1.00 74.25 162 PHE A C 1
ATOM 1290 O O . PHE A 1 162 ? -26.374 -25.811 -10.275 1.00 74.25 162 PHE A O 1
ATOM 1297 N N . ILE A 1 163 ? -27.748 -26.230 -8.549 1.00 80.75 163 ILE A N 1
ATOM 1298 C CA . ILE A 1 163 ? -28.445 -27.377 -9.147 1.00 80.75 163 ILE A CA 1
ATOM 1299 C C . ILE A 1 163 ? -29.616 -26.909 -10.038 1.00 80.75 163 ILE A C 1
ATOM 1301 O O . ILE A 1 163 ? -30.090 -27.662 -10.886 1.00 80.75 163 ILE A O 1
ATOM 1305 N N . GLY A 1 164 ? -30.068 -25.656 -9.883 1.00 73.00 164 GLY A N 1
ATOM 1306 C CA . GLY A 1 164 ? -31.167 -25.068 -10.656 1.00 73.00 164 GLY A CA 1
ATOM 1307 C C . GLY A 1 164 ? -32.540 -25.635 -10.289 1.00 73.00 164 GLY A C 1
ATOM 1308 O O . GLY A 1 164 ? -33.484 -25.539 -11.072 1.00 73.00 164 GLY A O 1
ATOM 1309 N N . SER A 1 165 ? -32.649 -26.261 -9.119 1.00 70.75 165 SER A N 1
ATOM 1310 C CA . SER A 1 165 ? -33.855 -26.935 -8.653 1.00 70.75 165 SER A CA 1
ATOM 1311 C C . SER A 1 165 ? -33.931 -26.854 -7.133 1.00 70.75 165 SER A C 1
ATOM 1313 O O . SER A 1 165 ? -32.922 -27.047 -6.454 1.00 70.75 165 SER A O 1
ATOM 1315 N N . SER A 1 166 ? -35.120 -26.553 -6.611 1.00 74.75 166 SER A N 1
ATOM 1316 C CA . SER A 1 166 ? -35.408 -26.598 -5.179 1.00 74.75 166 SER A CA 1
ATOM 1317 C C . SER A 1 166 ? -35.903 -27.984 -4.774 1.00 74.75 166 SER A C 1
ATOM 1319 O O . SER A 1 166 ? -36.601 -28.654 -5.542 1.00 74.75 166 SER A O 1
ATOM 1321 N N . ALA A 1 167 ? -35.556 -28.424 -3.564 1.00 69.75 167 ALA A N 1
ATOM 1322 C CA . ALA A 1 167 ? -36.037 -29.705 -3.056 1.00 69.75 167 ALA A CA 1
ATOM 1323 C C . ALA A 1 167 ? -37.567 -29.661 -2.881 1.00 69.75 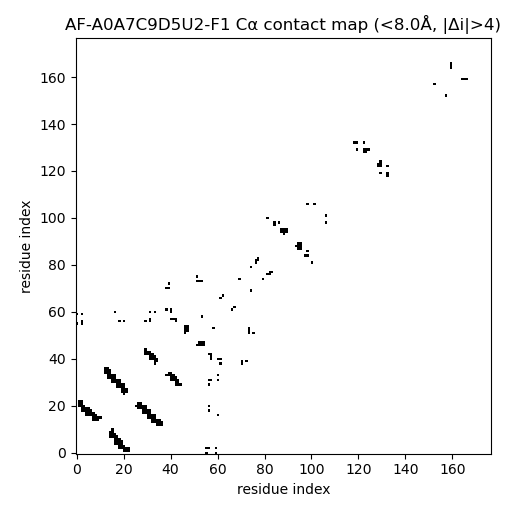167 ALA A C 1
ATOM 1325 O O . ALA A 1 167 ? -38.108 -28.703 -2.332 1.00 69.75 167 ALA A O 1
ATOM 1326 N N . SER A 1 168 ? -38.277 -30.685 -3.365 1.00 68.31 168 SER A N 1
ATOM 1327 C CA . SER A 1 168 ? -39.732 -30.766 -3.199 1.00 68.31 168 SER A CA 1
ATOM 1328 C C . SER A 1 168 ? -40.088 -31.000 -1.728 1.00 68.31 168 SER A C 1
ATOM 1330 O O . SER A 1 168 ? -39.498 -31.866 -1.083 1.00 68.31 168 SER A O 1
ATOM 1332 N N . GLU A 1 169 ? -41.064 -30.256 -1.203 1.00 67.94 169 GLU A N 1
ATOM 1333 C CA . GLU A 1 169 ? -41.519 -30.371 0.193 1.00 67.94 169 GLU A CA 1
ATOM 1334 C C . GLU A 1 169 ? -42.278 -31.681 0.477 1.00 67.94 169 GLU A C 1
ATOM 1336 O O . GLU A 1 169 ? -42.507 -32.021 1.637 1.00 67.94 169 GLU A O 1
ATOM 1341 N N . GLN A 1 170 ? -42.631 -32.448 -0.561 1.00 61.34 170 GLN A N 1
ATOM 1342 C CA . GLN A 1 170 ? -43.384 -33.691 -0.436 1.00 61.34 170 GLN A CA 1
ATOM 1343 C C . GLN A 1 170 ? -42.659 -34.846 -1.140 1.00 61.34 170 GLN A C 1
ATOM 1345 O O . GLN A 1 170 ? -42.520 -34.868 -2.361 1.00 61.34 170 GLN A O 1
ATOM 1350 N N . ILE A 1 171 ? -42.188 -35.813 -0.348 1.00 74.31 171 ILE A N 1
ATOM 1351 C CA . ILE A 1 171 ? -41.532 -37.035 -0.827 1.00 74.31 171 ILE A CA 1
ATOM 1352 C C . ILE A 1 171 ? -42.466 -38.211 -0.544 1.00 74.31 171 ILE A C 1
ATOM 1354 O O . ILE A 1 171 ? -42.557 -38.674 0.593 1.00 74.31 171 ILE A O 1
ATOM 1358 N N . ASP A 1 172 ? -43.133 -38.718 -1.580 1.00 75.12 172 ASP A N 1
ATOM 1359 C CA . ASP A 1 172 ? -43.929 -39.941 -1.480 1.00 75.12 172 ASP A CA 1
ATOM 1360 C C . ASP A 1 172 ? -43.037 -41.162 -1.746 1.00 75.12 172 ASP A C 1
ATOM 1362 O O . ASP A 1 172 ? -42.544 -41.380 -2.855 1.00 75.12 172 ASP A O 1
ATOM 1366 N N . ILE A 1 173 ? -42.807 -41.969 -0.708 1.00 79.25 173 ILE A N 1
ATOM 1367 C CA . ILE A 1 173 ? -42.028 -43.209 -0.799 1.00 79.25 173 ILE A CA 1
ATOM 1368 C C . ILE A 1 173 ? -42.977 -44.347 -1.182 1.00 79.25 173 ILE A C 1
ATOM 1370 O O . ILE A 1 173 ? -43.851 -44.723 -0.401 1.00 79.25 173 ILE A O 1
ATOM 1374 N N . LEU A 1 174 ? -42.790 -44.926 -2.369 1.00 75.00 174 LEU A N 1
ATOM 1375 C CA . LEU A 1 174 ? -43.543 -46.103 -2.810 1.00 75.00 174 LEU A CA 1
ATOM 1376 C C . LEU A 1 174 ? -42.784 -47.401 -2.480 1.00 75.00 174 LEU A C 1
ATOM 1378 O O . LEU A 1 174 ? -41.561 -47.448 -2.643 1.00 75.00 174 LEU A O 1
ATOM 1382 N N . PRO A 1 175 ? -43.477 -48.470 -2.044 1.00 63.59 175 PRO A N 1
ATOM 1383 C CA . PRO A 1 175 ? -42.844 -49.758 -1.787 1.00 63.59 175 PRO A CA 1
ATOM 1384 C C . PRO A 1 175 ? -42.378 -50.439 -3.094 1.00 63.59 175 PRO A C 1
ATOM 1386 O O . PRO A 1 175 ? -43.011 -50.250 -4.138 1.00 63.59 175 PRO A O 1
ATOM 1389 N N . PRO A 1 176 ? -41.296 -51.245 -3.057 1.00 74.06 176 PRO A N 1
ATOM 1390 C CA . PRO A 1 176 ? -40.824 -51.999 -4.221 1.00 74.06 176 PRO A CA 1
ATOM 1391 C C . PRO A 1 176 ? -41.878 -53.005 -4.716 1.00 74.06 176 PRO A C 1
ATOM 1393 O O . PRO A 1 176 ? -42.570 -53.612 -3.899 1.00 74.06 176 PRO A O 1
ATOM 1396 N N . LYS A 1 177 ? -41.986 -53.171 -6.042 1.00 63.19 177 LYS A N 1
ATOM 1397 C CA . LYS A 1 177 ? -42.827 -54.196 -6.687 1.00 63.19 177 LYS A CA 1
ATOM 1398 C C . LYS A 1 177 ? -42.241 -55.595 -6.553 1.00 63.19 177 LYS A C 1
ATOM 1400 O O . LYS A 1 177 ? -40.999 -55.710 -6.653 1.00 63.19 177 LYS A O 1
#

Sequence (177 aa):
MDCEVDDKQVLEDGHVISIVDNSHNMGVKRQVVYNTSNHVAHCSCKKFECEGIPYRHILCVLKGKGLRKMPNYYILNRWTKTASSKSIFDVNGILLEACSQLLHEDMLILHNWLEFLNCMRIAGRDPKKLGLVRKRIQNVLKELKELDGGTSKSKISELESFIGSSASEQIDILPPK

Secondary structure (DSSP, 8-state):
--EEEEEEEEETTEEEEEEEE-TTSS-EEEEEEEETTT--EEETT-HHHHHSS--HHHHHHHHHTT--S--GGG--GGGSGGGG-S--B-TT-PBPGGGGGS-HHHHHHHHHHHHHHHHHHHHTT-HHHHHHHHHHHHHHHHHHHHHHTTT---HHHHHHHHHT-PPPS----PPP-

InterPro domains:
  IPR006564 Zinc finger, PMZ-type [SM00575] (41-68)
  IPR007527 Zinc finger, SWIM-type [PS50966] (28-66)

Foldseek 3Di:
DQKDFDDWDDDPFFIWTWIQHPPPVPRDIKIWTAGPVQRDIDIPVCCCVVPLADDPVSVVVCVVVVPPDDRPVSCDCCNDPCVVPDFDADPVRDGDPSLVPDDPVVNVVVVVVSVLVVQCVVCDPPPVSVVVSVVVVVVVVVVVVVVVVVDPPPPQNVVCVVVVHHDDPDDDDDDDD

Solvent-accessible surface area (backbone atoms only — not comparable to full-atom values): 10912 Å² total; per-residue (Å²): 129,62,60,45,82,73,47,77,46,82,50,100,68,28,33,42,34,33,30,35,36,44,83,77,84,64,58,45,77,37,48,30,45,33,30,71,88,74,68,50,61,48,48,74,79,45,45,36,83,74,69,62,44,82,42,72,68,46,52,50,53,42,51,77,72,65,53,89,65,82,53,68,91,63,64,43,61,81,80,41,93,63,49,72,71,62,95,57,64,49,100,83,69,47,80,47,82,78,63,82,75,55,56,73,68,60,44,51,55,49,49,54,51,49,54,50,50,50,50,51,62,74,28,58,91,40,66,68,48,45,49,51,53,51,54,52,52,56,49,52,58,49,55,54,50,58,69,69,50,81,70,77,63,51,75,63,56,55,50,26,64,73,69,74,50,75,84,73,95,72,83,87,85,78,82,87,131

Nearest PDB structures (foldseek):
  4r80-assembly2_B  TM=7.347E-01  e=2.687E+00  synthetic construct
  3en8-assembly1_A-2  TM=7.124E-01  e=3.865E+00  Paraburkholderia xenovorans LB400
  5yzg-assembly1_Y  TM=1.958E-01  e=4.107E-01  Homo sapiens
  3k44-assembly4_D  TM=5.583E-01  e=8.496E+00  Drosophila melanogaster

Mean predicted aligned error: 18.55 Å

pLDDT: mean 80.29, std 13.75, range [49.16, 97.5]